Protein AF-A0A1I7US55-F1 (afdb_monomer)

Secondary structure (DSSP, 8-state):
-PPPP----HHHHHHHHHHHHHHH-SSHHHHHHHHHHTT-SSSS--THHHHT--HHHHIIIII---HHHHHTTHHHHTTSGGGG-HHHHHHHHHTS-HHHHH-EEEEEETTEEEEEEHHHHHHHHHHHHHHHHHHHHBS-TT--GGGSB-HHHHHHHHHHHHHHHHHHHH---THHHHHHHHHHHHHHHHHHHHHHHHHHHHH-HHHHSS-HHHHHHHHHHHHHHHHHHHHHHHHHHHHHHHHHHHHHHHHTSTT-S----SS----TT-EEE-S------------------------

pLDDT: mean 72.4, std 20.46, range [24.92, 95.56]

Structure (mmCIF, N/CA/C/O backbone):
data_AF-A0A1I7US55-F1
#
_entry.id   AF-A0A1I7US55-F1
#
loop_
_atom_site.group_PDB
_atom_site.id
_atom_site.type_symbol
_atom_site.label_atom_id
_atom_site.label_alt_id
_atom_site.label_comp_id
_atom_site.label_asym_id
_atom_site.label_entity_id
_atom_site.label_seq_id
_atom_site.pdbx_PDB_ins_code
_atom_site.Cartn_x
_atom_site.Cartn_y
_atom_site.Cartn_z
_atom_site.occupancy
_atom_site.B_iso_or_equiv
_atom_site.auth_seq_id
_atom_site.auth_comp_id
_atom_site.auth_asym_id
_atom_site.auth_atom_id
_atom_site.pdbx_PDB_model_num
ATOM 1 N N . MET A 1 1 ? -14.095 29.523 34.994 1.00 40.44 1 MET A N 1
ATOM 2 C CA . MET A 1 1 ? -14.675 28.459 34.147 1.00 40.44 1 MET A CA 1
ATOM 3 C C . MET A 1 1 ? -14.011 27.153 34.544 1.00 40.44 1 MET A C 1
ATOM 5 O O . MET A 1 1 ? -12.788 27.159 34.614 1.00 40.44 1 MET A O 1
ATOM 9 N N . PRO A 1 2 ? -14.747 26.080 34.873 1.00 41.41 2 PRO A N 1
ATOM 10 C CA . PRO A 1 2 ? -14.113 24.785 35.084 1.00 41.41 2 PRO A CA 1
ATOM 11 C C . PRO A 1 2 ? -13.486 24.329 33.761 1.00 41.41 2 PRO A C 1
ATOM 13 O O . PRO A 1 2 ? -14.131 24.388 32.713 1.00 41.41 2 PRO A O 1
ATOM 16 N N . SER A 1 3 ? -12.212 23.941 33.804 1.00 44.53 3 SER A N 1
ATOM 17 C CA . SER A 1 3 ? -11.491 23.361 32.673 1.00 44.53 3 SER A CA 1
ATOM 18 C C . SER A 1 3 ? -12.234 22.114 32.193 1.00 44.53 3 SER A C 1
ATOM 20 O O . SER A 1 3 ? -12.406 21.174 32.972 1.00 44.53 3 SER A O 1
ATOM 22 N N . GLN A 1 4 ? -12.687 22.092 30.937 1.00 49.19 4 GLN A N 1
ATOM 23 C CA . GLN A 1 4 ? -13.155 20.843 30.337 1.00 49.19 4 GLN A CA 1
ATOM 24 C C . GLN A 1 4 ? -11.998 19.833 30.371 1.00 49.19 4 GLN A C 1
ATOM 26 O O . GLN A 1 4 ? -10.876 20.208 30.019 1.00 49.19 4 GLN A O 1
ATOM 31 N N . PRO A 1 5 ? -12.230 18.581 30.804 1.00 49.41 5 PRO A N 1
ATOM 32 C CA . PRO A 1 5 ? -11.225 17.535 30.692 1.00 49.41 5 PRO A CA 1
ATOM 33 C C . PRO A 1 5 ? -10.755 17.446 29.239 1.00 49.41 5 PRO A C 1
ATOM 35 O O . PRO A 1 5 ? -11.582 17.417 28.326 1.00 49.41 5 PRO A O 1
ATOM 38 N N . LEU A 1 6 ? -9.441 17.408 29.024 1.00 56.44 6 LEU A N 1
ATOM 39 C CA . LEU A 1 6 ? -8.867 17.040 27.734 1.00 56.44 6 LEU A CA 1
ATOM 40 C C . LEU A 1 6 ? -9.273 15.589 27.452 1.00 56.44 6 LEU A C 1
ATOM 42 O O . LEU A 1 6 ? -8.709 14.653 28.014 1.00 56.44 6 LEU A O 1
ATOM 46 N N . VAL A 1 7 ? -10.315 15.410 26.643 1.00 62.16 7 VAL A N 1
ATOM 47 C CA . VAL A 1 7 ? -10.750 14.092 26.186 1.00 62.16 7 VAL A CA 1
ATOM 48 C C . VAL A 1 7 ? -9.837 13.697 25.037 1.00 62.16 7 VAL A C 1
ATOM 50 O O . VAL A 1 7 ? -9.884 14.319 23.976 1.00 62.16 7 VAL A O 1
ATOM 53 N N . VAL A 1 8 ? -9.016 12.673 25.266 1.00 70.25 8 VAL A N 1
ATOM 54 C CA . VAL A 1 8 ? -8.150 12.075 24.244 1.00 70.25 8 VAL A CA 1
ATOM 55 C C . VAL A 1 8 ? -9.015 11.667 23.048 1.00 70.25 8 VAL A C 1
ATOM 57 O O . VAL A 1 8 ? -10.129 11.157 23.205 1.00 70.25 8 VAL A O 1
ATOM 60 N N . THR A 1 9 ? -8.566 11.970 21.836 1.00 81.81 9 THR A N 1
ATOM 61 C CA . THR A 1 9 ? -9.281 11.581 20.614 1.00 81.81 9 THR A CA 1
ATOM 62 C C . THR A 1 9 ? -9.143 10.071 20.375 1.00 81.81 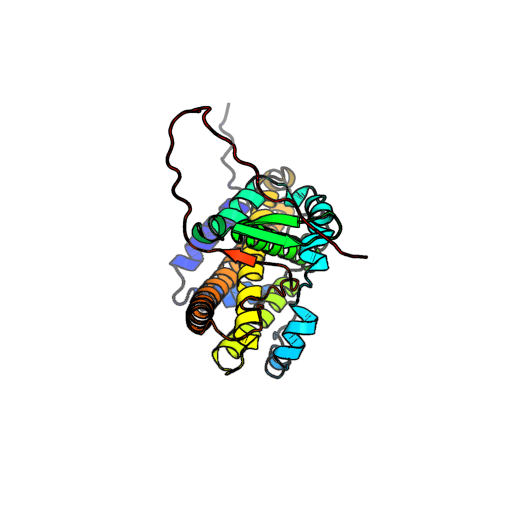9 THR A C 1
ATOM 64 O O . THR A 1 9 ? -8.122 9.494 20.745 1.00 81.81 9 THR A O 1
ATOM 67 N N . PRO A 1 10 ? -10.109 9.400 19.716 1.00 81.69 10 PRO A N 1
ATOM 68 C CA . PRO A 1 10 ? -9.986 7.973 19.383 1.00 81.69 10 PRO A CA 1
ATOM 69 C C . PRO A 1 10 ? -8.706 7.620 18.606 1.00 81.69 10 PRO A C 1
ATOM 71 O O . PRO A 1 10 ? -8.209 6.499 18.692 1.00 81.69 10 PRO A O 1
ATOM 74 N N . VAL A 1 11 ? -8.162 8.584 17.855 1.00 84.00 11 VAL A N 1
ATOM 75 C CA . VAL A 1 11 ? -6.886 8.459 17.144 1.00 84.00 11 VAL A CA 1
ATOM 76 C C . VAL A 1 11 ? -5.717 8.412 18.125 1.00 84.00 11 VAL A C 1
ATOM 78 O O . VAL A 1 11 ? -4.919 7.480 18.080 1.00 84.00 11 VAL A O 1
ATOM 81 N N . GLU A 1 12 ? -5.623 9.384 19.034 1.00 84.88 12 GLU A N 1
ATOM 82 C CA . GLU A 1 12 ? -4.585 9.421 20.071 1.00 84.88 12 GLU A CA 1
ATOM 83 C C . GLU A 1 12 ? -4.661 8.193 20.993 1.00 84.88 12 GLU A C 1
ATOM 85 O O . GLU A 1 12 ? -3.624 7.606 21.301 1.00 84.88 12 GLU A O 1
ATOM 90 N N . GLU A 1 13 ? -5.872 7.760 21.366 1.00 86.38 13 GLU A N 1
ATOM 91 C CA . GLU A 1 13 ? -6.110 6.523 22.124 1.00 86.38 13 GLU A CA 1
ATOM 92 C C . GLU A 1 13 ? -5.535 5.307 21.376 1.00 86.38 13 GLU A C 1
ATOM 94 O O . GLU A 1 13 ? -4.769 4.527 21.943 1.00 86.38 13 GLU A O 1
ATOM 99 N N . ALA A 1 14 ? -5.840 5.165 20.080 1.00 88.12 14 ALA A N 1
ATOM 100 C CA . ALA A 1 14 ? -5.325 4.071 19.260 1.00 88.12 14 ALA A CA 1
ATOM 101 C C . ALA A 1 14 ? -3.790 4.100 19.144 1.00 88.12 14 ALA A C 1
ATOM 103 O O . ALA A 1 14 ? -3.149 3.053 19.252 1.00 88.12 14 ALA A O 1
ATOM 104 N N . PHE A 1 15 ? -3.179 5.277 18.974 1.00 87.75 15 PHE A N 1
ATOM 105 C CA . PHE A 1 15 ? -1.718 5.412 18.927 1.00 87.75 15 PHE A CA 1
ATOM 106 C C . PHE A 1 15 ? -1.045 5.030 20.250 1.00 87.75 15 PHE A C 1
ATOM 108 O O . PHE A 1 15 ? -0.049 4.297 20.242 1.00 87.75 15 PHE A O 1
ATOM 115 N N . GLN A 1 16 ? -1.578 5.492 21.383 1.00 88.88 16 GLN A N 1
ATOM 116 C CA . GLN A 1 16 ? -1.055 5.151 22.708 1.00 88.88 16 GLN A CA 1
ATOM 117 C C . GLN A 1 16 ? -1.154 3.644 22.964 1.00 88.88 16 GLN A C 1
ATOM 119 O O . GLN A 1 16 ? -0.158 3.006 23.313 1.00 88.88 16 GLN A O 1
ATOM 124 N N . ASP A 1 17 ? -2.316 3.052 22.693 1.00 89.81 17 ASP A N 1
ATOM 125 C CA . ASP A 1 17 ? -2.545 1.618 22.855 1.00 89.81 17 ASP A CA 1
ATOM 126 C C . ASP A 1 17 ? -1.623 0.773 21.978 1.00 89.81 17 ASP A C 1
ATOM 128 O O . ASP A 1 17 ? -1.078 -0.235 22.435 1.00 89.81 17 ASP A O 1
ATOM 132 N N . MET A 1 18 ? -1.447 1.160 20.713 1.00 89.44 18 MET A N 1
ATOM 133 C CA . MET A 1 18 ? -0.549 0.457 19.797 1.00 89.44 18 MET A CA 1
ATOM 134 C C . MET A 1 18 ? 0.903 0.548 20.262 1.00 89.44 18 MET A C 1
ATOM 136 O O . MET A 1 18 ? 1.613 -0.455 20.230 1.00 89.44 18 MET A O 1
ATOM 140 N N . THR A 1 19 ? 1.324 1.703 20.777 1.00 88.62 19 THR A N 1
ATOM 141 C CA . THR A 1 19 ? 2.665 1.887 21.347 1.00 88.62 19 THR A CA 1
ATOM 142 C C . THR A 1 19 ? 2.889 0.957 22.540 1.00 88.62 19 THR A C 1
ATOM 144 O O . THR A 1 19 ? 3.888 0.240 22.593 1.00 88.62 19 THR A O 1
ATOM 147 N N . ILE A 1 20 ? 1.934 0.897 23.473 1.00 89.25 20 ILE A N 1
ATOM 148 C CA . ILE A 1 20 ? 2.006 0.015 24.646 1.00 89.25 20 ILE A CA 1
ATOM 149 C C . ILE A 1 20 ? 2.044 -1.459 24.220 1.00 89.25 20 ILE A C 1
ATOM 151 O O . ILE A 1 20 ? 2.872 -2.228 24.716 1.00 89.25 20 ILE A O 1
ATOM 155 N N . LYS A 1 21 ? 1.179 -1.867 23.283 1.00 88.12 21 LYS A N 1
ATOM 156 C CA . LYS A 1 21 ? 1.117 -3.248 22.776 1.00 88.12 21 LYS A CA 1
ATOM 157 C C . LYS A 1 21 ? 2.414 -3.661 22.086 1.00 88.12 21 LYS A C 1
ATOM 159 O O . LYS A 1 21 ? 2.907 -4.751 22.355 1.00 88.12 21 LYS A O 1
ATOM 164 N N . CYS A 1 22 ? 2.990 -2.802 21.248 1.00 85.50 22 CYS A N 1
ATOM 165 C CA . CYS A 1 22 ? 4.263 -3.086 20.588 1.00 85.50 22 CYS A CA 1
ATOM 166 C C . CYS A 1 22 ? 5.420 -3.166 21.595 1.00 85.50 22 CYS A C 1
ATOM 168 O O . CYS A 1 22 ? 6.212 -4.097 21.525 1.00 85.50 22 CYS A O 1
ATOM 170 N N . ASN A 1 23 ? 5.481 -2.267 22.581 1.00 87.12 23 ASN A N 1
ATOM 171 C CA . ASN A 1 23 ? 6.555 -2.267 23.584 1.00 87.12 23 ASN A CA 1
ATOM 172 C C . ASN A 1 23 ? 6.489 -3.452 24.560 1.00 87.12 23 ASN A C 1
ATOM 174 O O . ASN A 1 23 ? 7.507 -3.852 25.118 1.00 87.12 23 ASN A O 1
ATOM 178 N N . SER A 1 24 ? 5.295 -4.002 24.791 1.00 88.38 24 SER A N 1
ATOM 179 C CA . SER A 1 24 ? 5.080 -5.140 25.696 1.00 88.38 24 SER A CA 1
ATOM 180 C C . SER A 1 24 ? 5.087 -6.503 24.994 1.00 88.38 24 SER A C 1
ATOM 182 O O . SER A 1 24 ? 5.096 -7.540 25.661 1.00 88.38 24 SER A O 1
ATOM 184 N N . ALA A 1 25 ? 5.084 -6.538 23.659 1.00 87.69 25 ALA A N 1
ATOM 185 C CA . ALA A 1 25 ? 5.039 -7.780 22.902 1.00 87.69 25 ALA A CA 1
ATOM 186 C C . ALA A 1 25 ? 6.410 -8.472 22.850 1.00 87.69 25 ALA A C 1
ATOM 188 O O . ALA A 1 25 ? 7.410 -7.889 22.446 1.00 87.69 25 ALA A O 1
ATOM 189 N N . LYS A 1 26 ? 6.435 -9.775 23.169 1.00 89.00 26 LYS A N 1
ATOM 190 C CA . LYS A 1 26 ? 7.623 -10.632 22.989 1.00 89.00 26 LYS A CA 1
ATOM 191 C C . LYS A 1 26 ? 8.006 -10.796 21.512 1.00 89.00 26 LYS A C 1
ATOM 193 O O . LYS A 1 26 ? 9.178 -10.931 21.189 1.00 89.00 26 LYS A O 1
ATOM 198 N N . ASP A 1 27 ? 7.001 -10.821 20.641 1.00 90.19 27 ASP A N 1
ATOM 199 C CA . ASP A 1 27 ? 7.136 -10.879 19.187 1.00 90.19 27 ASP A CA 1
ATOM 200 C C . ASP A 1 27 ? 6.141 -9.880 18.588 1.00 90.19 27 ASP A C 1
ATOM 202 O O . ASP A 1 27 ? 4.932 -10.143 18.495 1.00 90.19 27 ASP A O 1
ATOM 206 N N . VAL A 1 28 ? 6.650 -8.689 18.270 1.00 87.31 28 VAL A N 1
ATOM 207 C CA . VAL A 1 28 ? 5.856 -7.572 17.745 1.00 87.31 28 VAL A CA 1
ATOM 208 C C . VAL A 1 28 ? 5.220 -7.958 16.415 1.00 87.31 28 VAL A C 1
ATOM 210 O O . VAL A 1 28 ? 4.019 -7.762 16.236 1.00 87.31 28 VAL A O 1
ATOM 213 N N . LYS A 1 29 ? 5.984 -8.595 15.523 1.00 87.56 29 LYS A N 1
ATOM 214 C CA . LYS A 1 29 ? 5.529 -8.981 14.185 1.00 87.56 29 LYS A CA 1
ATOM 215 C C . LYS A 1 29 ? 4.357 -9.950 14.251 1.00 87.56 29 LYS A C 1
ATOM 217 O O . LYS A 1 29 ? 3.300 -9.688 13.680 1.00 87.56 29 LYS A O 1
ATOM 222 N N . LYS A 1 30 ? 4.485 -11.026 15.031 1.00 90.00 30 LYS A N 1
ATOM 223 C CA . LYS A 1 30 ? 3.396 -11.998 15.216 1.00 90.00 30 LYS A CA 1
ATOM 224 C C . LYS A 1 30 ? 2.165 -11.375 15.878 1.00 90.00 30 LYS A C 1
ATOM 226 O O . LYS A 1 30 ? 1.031 -11.768 15.594 1.00 90.00 30 LYS A O 1
ATOM 231 N N . THR A 1 31 ? 2.373 -10.404 16.766 1.00 89.88 31 THR A N 1
ATOM 232 C CA . THR A 1 31 ? 1.281 -9.670 17.419 1.00 89.88 31 THR A CA 1
ATOM 233 C C . THR A 1 31 ? 0.523 -8.802 16.416 1.00 89.88 31 THR A C 1
ATOM 235 O O . THR A 1 31 ? -0.706 -8.892 16.353 1.00 89.88 31 THR A O 1
ATOM 238 N N . LEU A 1 32 ? 1.237 -8.027 15.595 1.00 90.56 32 LEU A N 1
ATOM 239 C CA . LEU A 1 32 ? 0.659 -7.214 14.525 1.00 90.56 32 LEU A CA 1
ATOM 240 C C . LEU A 1 32 ? -0.072 -8.081 13.503 1.00 90.56 32 LEU A C 1
ATOM 242 O O . LEU A 1 32 ? -1.220 -7.794 13.176 1.00 90.56 32 LEU A O 1
ATOM 246 N N . GLU A 1 33 ? 0.521 -9.200 13.089 1.00 90.62 33 GLU A N 1
ATOM 247 C CA . GLU A 1 33 ? -0.104 -10.135 12.157 1.00 90.62 33 GLU A CA 1
ATOM 248 C C . GLU A 1 33 ? -1.418 -10.698 12.716 1.00 90.62 33 GLU A C 1
ATOM 250 O O . GLU A 1 33 ? -2.448 -10.703 12.034 1.00 90.62 33 GLU A O 1
ATOM 255 N N . LYS A 1 34 ? -1.425 -11.113 13.990 1.00 90.38 34 LYS A N 1
ATOM 256 C CA . LYS A 1 34 ? -2.641 -11.579 14.668 1.00 90.38 34 LYS A CA 1
ATOM 257 C C . LYS A 1 34 ? -3.703 -10.483 14.730 1.00 90.38 34 LYS A C 1
ATOM 259 O O . LYS A 1 34 ? -4.885 -10.788 14.591 1.00 90.38 34 LYS A O 1
ATOM 264 N N . MET A 1 35 ? -3.317 -9.231 14.972 1.00 90.50 35 MET A N 1
ATOM 265 C CA . MET A 1 35 ? -4.248 -8.099 14.980 1.00 90.50 35 MET A CA 1
ATOM 266 C C . MET A 1 35 ? -4.797 -7.809 13.585 1.00 90.50 35 MET A C 1
ATOM 268 O O . MET A 1 35 ? -5.996 -7.586 13.452 1.00 90.50 35 MET A O 1
ATOM 272 N N . PHE A 1 36 ? -3.955 -7.879 12.558 1.00 91.88 36 PHE A N 1
ATOM 273 C CA . PHE A 1 36 ? -4.328 -7.620 11.175 1.00 91.88 36 PHE A CA 1
ATOM 274 C C . PHE A 1 36 ? -5.302 -8.677 10.643 1.00 91.88 36 PHE A C 1
ATOM 276 O O . PHE A 1 36 ? -6.353 -8.347 10.099 1.00 91.88 36 PHE A O 1
ATOM 283 N N . ARG A 1 37 ? -5.020 -9.961 10.904 1.00 90.44 37 ARG A N 1
ATOM 284 C CA . ARG A 1 37 ? -5.868 -11.088 10.479 1.00 90.44 37 ARG A CA 1
ATOM 285 C C . ARG A 1 37 ? -7.278 -11.060 11.072 1.00 90.44 37 ARG A C 1
ATOM 287 O O . ARG A 1 37 ? -8.180 -11.612 10.455 1.00 90.44 37 ARG A O 1
ATOM 294 N N . LYS A 1 38 ? -7.506 -10.404 12.218 1.00 90.00 38 LYS A N 1
ATOM 295 C CA . LYS A 1 38 ? -8.855 -10.273 12.811 1.00 90.00 38 LYS A CA 1
ATOM 296 C C . LYS A 1 38 ? -9.847 -9.522 11.922 1.00 90.00 38 LYS A C 1
ATOM 298 O O . LYS A 1 38 ? -11.044 -9.655 12.137 1.00 90.00 38 LYS A O 1
ATOM 303 N N . TYR A 1 39 ? -9.354 -8.735 10.969 1.00 85.88 39 TYR A N 1
ATOM 304 C CA . TYR A 1 39 ? -10.179 -7.966 10.040 1.00 85.88 39 TYR A CA 1
ATOM 305 C C . TYR A 1 39 ? -10.454 -8.707 8.721 1.00 85.88 39 TYR A C 1
ATOM 307 O O . TYR A 1 39 ? -11.134 -8.169 7.854 1.00 85.88 39 TYR A O 1
ATOM 315 N N . SER A 1 40 ? -9.950 -9.938 8.571 1.00 85.31 40 SER A N 1
ATOM 316 C CA . SER A 1 40 ? -10.343 -10.844 7.490 1.00 85.31 40 SER A CA 1
ATOM 317 C C . SER A 1 40 ? -11.696 -11.478 7.810 1.00 85.31 40 SER A C 1
ATOM 319 O O . SER A 1 40 ? -11.888 -12.036 8.890 1.00 85.31 40 SER A O 1
ATOM 321 N N . ASN A 1 41 ? -12.609 -11.470 6.840 1.00 76.88 41 ASN A N 1
ATOM 322 C CA . ASN A 1 41 ? -13.886 -12.183 6.920 1.00 76.88 41 ASN A CA 1
ATOM 323 C C . ASN A 1 41 ? -13.700 -13.704 6.795 1.00 76.88 41 ASN A C 1
ATOM 325 O O . ASN A 1 41 ? -14.599 -14.477 7.127 1.00 76.88 41 ASN A O 1
ATOM 329 N N . ARG A 1 42 ? -12.542 -14.152 6.293 1.00 71.56 42 ARG A N 1
ATOM 330 C CA . ARG A 1 42 ? -12.190 -15.570 6.178 1.00 71.56 42 ARG A CA 1
ATOM 331 C C . ARG A 1 42 ? -11.343 -16.015 7.364 1.00 71.56 42 ARG A C 1
ATOM 333 O O . ARG A 1 42 ? -10.389 -15.329 7.731 1.00 71.56 42 ARG A O 1
ATOM 340 N N . ALA A 1 43 ? -11.647 -17.205 7.884 1.00 62.28 43 ALA A N 1
ATOM 341 C CA . ALA A 1 43 ? -10.843 -17.869 8.911 1.00 62.28 43 ALA A CA 1
ATOM 342 C C . ALA A 1 43 ? -9.411 -18.166 8.428 1.00 62.28 43 ALA A C 1
ATOM 344 O O . ALA A 1 43 ? -8.471 -18.125 9.218 1.00 62.28 43 ALA A O 1
ATOM 345 N N . GLU A 1 44 ? -9.246 -18.408 7.124 1.00 69.50 44 GLU A N 1
ATOM 346 C CA . GLU A 1 44 ? -7.956 -18.627 6.480 1.00 69.50 44 GLU A CA 1
ATOM 347 C C . GLU A 1 44 ? -7.859 -17.788 5.198 1.00 69.50 44 GLU A C 1
ATOM 349 O O . GLU A 1 44 ? -8.790 -17.727 4.387 1.00 69.50 44 GLU A O 1
ATOM 354 N N . ILE A 1 45 ? -6.731 -17.101 5.028 1.00 74.62 45 ILE A N 1
ATOM 355 C CA . ILE A 1 45 ? -6.449 -16.295 3.840 1.00 74.62 45 ILE A CA 1
ATOM 356 C C . ILE A 1 45 ? -5.827 -17.249 2.825 1.00 74.62 45 ILE A C 1
ATOM 358 O O . ILE A 1 45 ? -4.741 -17.779 3.056 1.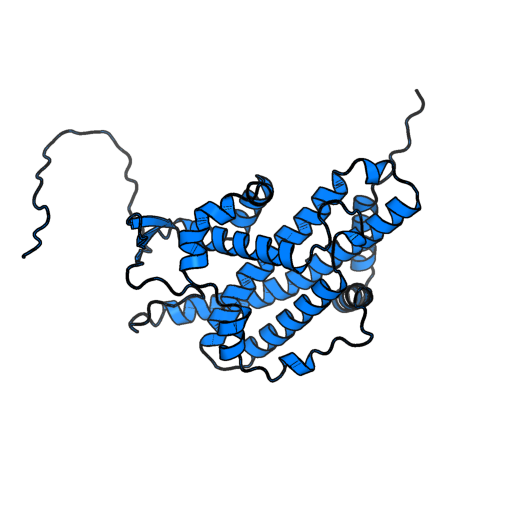00 74.62 45 ILE A O 1
ATOM 362 N N . ASN A 1 46 ? -6.557 -17.537 1.747 1.00 70.62 46 ASN A N 1
ATOM 363 C CA . ASN A 1 46 ? -6.145 -18.527 0.758 1.00 70.62 46 ASN A CA 1
ATOM 364 C C . ASN A 1 46 ? -5.020 -17.981 -0.132 1.00 70.62 46 ASN A C 1
ATOM 366 O O . ASN A 1 46 ? -5.276 -17.525 -1.239 1.00 70.62 46 ASN A O 1
ATOM 370 N N . ASN A 1 47 ? -3.779 -18.053 0.342 1.00 72.56 47 ASN A N 1
ATOM 371 C CA . ASN A 1 47 ? -2.619 -17.605 -0.432 1.00 72.56 47 ASN A CA 1
ATOM 372 C C . ASN A 1 47 ? -2.168 -18.633 -1.480 1.00 72.56 47 ASN A C 1
ATOM 374 O O . ASN A 1 47 ? -1.428 -18.283 -2.396 1.00 72.56 47 ASN A O 1
ATOM 378 N N . LYS A 1 48 ? -2.666 -19.878 -1.397 1.00 77.44 48 LYS A N 1
ATOM 379 C CA . LYS A 1 48 ? -2.309 -20.970 -2.318 1.00 77.44 48 LYS A CA 1
ATOM 380 C C . LYS A 1 48 ? -2.620 -20.650 -3.774 1.00 77.44 48 LYS A C 1
ATOM 382 O O . LYS A 1 48 ? -1.975 -21.175 -4.678 1.00 77.44 48 LYS A O 1
ATOM 387 N N . GLU A 1 49 ? -3.602 -19.781 -4.014 1.00 77.38 49 GLU A N 1
ATOM 388 C CA . GLU A 1 49 ? -3.921 -19.335 -5.368 1.00 77.38 49 GLU A CA 1
ATOM 389 C C . GLU A 1 49 ? -2.793 -18.503 -5.994 1.00 77.38 49 GLU A C 1
ATOM 391 O O . GLU A 1 49 ? -2.614 -18.567 -7.206 1.00 77.38 49 GLU A O 1
ATOM 396 N N . PHE A 1 50 ? -1.989 -17.803 -5.184 1.00 82.62 50 PHE A N 1
ATOM 397 C CA . PHE A 1 50 ? -0.874 -16.964 -5.634 1.00 82.62 50 PHE A CA 1
ATOM 398 C C . PHE A 1 50 ? 0.464 -17.714 -5.704 1.00 82.62 50 PHE A C 1
ATOM 400 O O . PHE A 1 50 ? 1.347 -17.301 -6.460 1.00 82.62 50 PHE A O 1
ATOM 407 N N . GLU A 1 51 ? 0.597 -18.849 -5.010 1.00 82.69 51 GLU A N 1
ATOM 408 C CA . GLU A 1 51 ? 1.813 -19.683 -4.995 1.00 82.69 51 GLU A CA 1
ATOM 409 C C . GLU A 1 51 ? 2.230 -20.150 -6.404 1.00 82.69 51 GLU A C 1
ATOM 411 O O . GLU A 1 51 ? 3.416 -20.263 -6.694 1.00 82.69 51 GLU A O 1
ATOM 416 N N . ASN A 1 52 ? 1.265 -20.375 -7.308 1.00 83.38 52 ASN A N 1
ATOM 417 C CA . ASN A 1 52 ? 1.506 -21.015 -8.611 1.00 83.38 52 ASN A CA 1
ATOM 418 C C . ASN A 1 52 ? 1.201 -20.127 -9.835 1.00 83.38 52 ASN A C 1
ATOM 420 O O . ASN A 1 52 ? 1.221 -20.596 -10.976 1.00 83.38 52 ASN A O 1
ATOM 424 N N . ILE A 1 53 ? 0.900 -18.838 -9.647 1.00 84.88 53 ILE A N 1
ATOM 425 C CA . ILE A 1 53 ? 0.607 -17.927 -10.770 1.00 84.88 53 ILE A CA 1
ATOM 426 C C . ILE A 1 53 ? 1.862 -17.690 -11.618 1.00 84.88 53 ILE A C 1
ATOM 428 O O . ILE A 1 53 ? 2.942 -17.456 -11.094 1.00 84.88 53 ILE A O 1
ATOM 432 N N . LYS A 1 54 ? 1.757 -17.658 -12.947 1.00 88.19 54 LYS A N 1
ATOM 433 C CA . LYS A 1 54 ? 2.894 -17.240 -13.787 1.00 88.19 54 LYS A CA 1
ATOM 434 C C . LYS A 1 54 ? 3.187 -15.747 -13.572 1.00 88.19 54 LYS A C 1
ATOM 436 O O . LYS A 1 54 ? 2.345 -14.929 -13.941 1.00 88.19 54 LYS A O 1
ATOM 441 N N . LEU A 1 55 ? 4.367 -15.392 -13.044 1.00 86.44 55 LEU A N 1
ATOM 442 C CA . LEU A 1 55 ? 4.724 -14.000 -12.709 1.00 86.44 55 LEU A CA 1
ATOM 443 C C . LEU A 1 55 ? 4.590 -13.046 -13.902 1.00 86.44 55 LEU A C 1
ATOM 445 O O . LEU A 1 55 ? 4.025 -11.969 -13.757 1.00 86.44 55 LEU A O 1
ATOM 449 N N . ASN A 1 56 ? 4.991 -13.471 -15.104 1.00 85.31 56 ASN A N 1
ATOM 450 C CA . ASN A 1 56 ? 4.812 -12.657 -16.310 1.00 85.31 56 ASN A CA 1
ATOM 451 C C . ASN A 1 56 ? 3.331 -12.364 -16.610 1.00 85.31 56 ASN A C 1
ATOM 453 O O . ASN A 1 56 ? 2.942 -11.229 -16.868 1.00 85.31 56 ASN A O 1
ATOM 457 N N . LYS A 1 57 ? 2.464 -13.378 -16.491 1.00 87.06 57 LYS A N 1
ATOM 458 C CA . LYS A 1 57 ? 1.019 -13.198 -16.683 1.00 87.06 57 LYS A CA 1
ATOM 459 C C . LYS A 1 57 ? 0.425 -12.283 -15.608 1.00 87.06 57 LYS A C 1
ATOM 461 O O . LYS A 1 57 ? -0.425 -11.459 -15.925 1.00 87.06 57 LYS A O 1
ATOM 466 N N . TYR A 1 58 ? 0.877 -12.412 -14.362 1.00 87.06 58 TYR A N 1
ATOM 467 C CA . TYR A 1 58 ? 0.466 -11.532 -13.268 1.00 87.06 58 TYR A CA 1
ATOM 468 C C . TYR A 1 58 ? 0.884 -10.080 -13.515 1.00 87.06 58 TYR A C 1
ATOM 470 O O . TYR A 1 58 ? 0.064 -9.175 -13.381 1.00 87.06 58 TYR A O 1
ATOM 478 N N . TYR A 1 59 ? 2.128 -9.855 -13.942 1.00 85.06 59 TYR A N 1
ATOM 479 C CA . TYR A 1 59 ? 2.616 -8.525 -14.282 1.00 85.06 59 TYR A CA 1
ATOM 480 C C . TYR A 1 59 ? 1.755 -7.883 -15.372 1.00 85.06 59 TYR A C 1
ATOM 482 O O . TYR A 1 59 ? 1.185 -6.819 -15.145 1.00 85.06 59 TYR A O 1
ATOM 490 N N . VAL A 1 60 ? 1.578 -8.564 -16.508 1.00 80.38 60 VAL A N 1
ATOM 491 C CA . VAL A 1 60 ? 0.824 -8.039 -17.656 1.00 80.38 60 VAL A CA 1
ATOM 492 C C . VAL A 1 60 ? -0.645 -7.761 -17.320 1.00 80.38 60 VAL A C 1
ATOM 494 O O . VAL A 1 60 ? -1.177 -6.749 -17.760 1.00 80.38 60 VAL A O 1
ATOM 497 N N . LEU A 1 61 ? -1.307 -8.632 -16.550 1.00 79.94 61 LEU A N 1
ATOM 498 C CA . LEU A 1 61 ? -2.748 -8.509 -16.290 1.00 79.94 61 LEU A CA 1
ATOM 499 C C . LEU A 1 61 ? -3.097 -7.623 -15.089 1.00 79.94 61 LEU A C 1
ATOM 501 O O . LEU A 1 61 ? -4.178 -7.034 -15.066 1.00 79.94 61 LEU A O 1
ATOM 505 N N . THR A 1 62 ? -2.225 -7.549 -14.082 1.00 82.00 62 THR A N 1
ATOM 506 C CA . THR A 1 62 ? -2.559 -6.934 -12.786 1.00 82.00 62 THR A CA 1
ATOM 507 C C . THR A 1 62 ? -1.769 -5.655 -12.522 1.00 82.00 62 THR A C 1
ATOM 509 O O . THR A 1 62 ? -2.303 -4.698 -11.948 1.00 82.00 62 THR A O 1
ATOM 512 N N . LEU A 1 63 ? -0.495 -5.623 -12.916 1.00 83.94 63 LEU A N 1
ATOM 513 C CA . LEU A 1 63 ? 0.454 -4.602 -12.466 1.00 83.94 63 LEU A CA 1
ATOM 514 C C . LEU A 1 63 ? 0.848 -3.598 -13.538 1.00 83.94 63 LEU A C 1
ATOM 516 O O . LEU A 1 63 ? 1.029 -2.426 -13.214 1.00 83.94 63 LEU A O 1
ATOM 520 N N . ARG A 1 64 ? 0.980 -4.050 -14.784 1.00 78.25 64 ARG A N 1
ATOM 521 C CA . ARG A 1 64 ? 1.417 -3.227 -15.903 1.00 78.25 64 ARG A CA 1
ATOM 522 C C . ARG A 1 64 ? 0.478 -2.031 -16.062 1.00 78.25 64 ARG A C 1
ATOM 524 O O . ARG A 1 64 ? -0.742 -2.179 -16.133 1.00 78.25 64 ARG A O 1
ATOM 531 N N . LEU A 1 65 ? 1.071 -0.843 -16.088 1.00 69.38 65 LEU A N 1
ATOM 532 C CA . LEU A 1 65 ? 0.394 0.408 -16.403 1.00 69.38 65 LEU A CA 1
ATOM 533 C C . LEU A 1 65 ? 0.977 0.895 -17.723 1.00 69.38 65 LEU A C 1
ATOM 535 O O . LEU A 1 65 ? 2.150 1.259 -17.772 1.00 69.38 65 LEU A O 1
ATOM 539 N N . ASP A 1 66 ? 0.181 0.839 -18.791 1.00 62.09 66 ASP A N 1
ATOM 540 C CA . ASP A 1 66 ? 0.663 1.242 -20.111 1.00 62.09 66 ASP A CA 1
ATOM 541 C C . ASP A 1 66 ? 0.959 2.749 -20.168 1.00 62.09 66 ASP A C 1
ATOM 543 O O . ASP A 1 66 ? 0.329 3.533 -19.446 1.00 62.09 66 ASP A O 1
ATOM 547 N N . PRO A 1 67 ? 1.890 3.182 -21.037 1.00 53.38 67 PRO A N 1
ATOM 548 C CA . PRO A 1 67 ? 2.378 4.562 -21.067 1.00 53.38 67 PRO A CA 1
ATOM 549 C C . PRO A 1 67 ? 1.273 5.567 -21.355 1.00 53.38 67 PRO A C 1
ATOM 551 O O . PRO A 1 67 ? 1.312 6.674 -20.840 1.00 53.38 67 PRO A O 1
ATOM 554 N N . GLU A 1 68 ? 0.236 5.181 -22.096 1.00 50.84 68 GLU A N 1
ATOM 555 C CA . GLU A 1 68 ? -0.952 6.008 -22.337 1.00 50.84 68 GLU A CA 1
ATOM 556 C C . GLU A 1 68 ? -1.708 6.351 -21.036 1.00 50.84 68 GLU A C 1
ATOM 558 O O . GLU A 1 68 ? -2.198 7.471 -20.862 1.00 50.84 68 GLU A O 1
ATOM 563 N N . TYR A 1 69 ? -1.751 5.428 -20.066 1.00 53.41 69 TYR A N 1
ATOM 564 C CA . TYR A 1 69 ? -2.357 5.672 -18.752 1.00 53.41 69 TYR A CA 1
ATOM 565 C C . TYR A 1 69 ? -1.509 6.589 -17.868 1.00 53.41 69 TYR A C 1
ATOM 567 O O . TYR A 1 69 ? -2.057 7.248 -16.981 1.00 53.41 69 TYR A O 1
ATOM 575 N N . VAL A 1 70 ? -0.197 6.632 -18.103 1.00 50.97 70 VAL A N 1
ATOM 576 C CA . VAL A 1 70 ? 0.745 7.466 -17.350 1.00 50.97 70 VAL A CA 1
ATOM 577 C C . VAL A 1 70 ? 0.897 8.843 -18.011 1.00 50.97 70 VAL A C 1
ATOM 579 O O . VAL A 1 70 ? 0.772 9.848 -17.329 1.00 50.97 70 VAL A O 1
ATOM 582 N N . GLY A 1 71 ? 1.066 8.916 -19.332 1.00 44.03 71 GLY A N 1
ATOM 583 C CA . GLY A 1 71 ? 1.297 10.139 -20.108 1.00 44.03 71 GLY A CA 1
ATOM 584 C C . GLY A 1 71 ? 0.030 10.922 -20.474 1.00 44.03 71 GLY A C 1
ATOM 585 O O . GLY A 1 71 ? -0.063 12.102 -20.153 1.00 44.03 71 GLY A O 1
ATOM 586 N N . PHE A 1 72 ? -0.981 10.294 -21.092 1.00 41.09 72 PHE A N 1
ATOM 587 C CA . PHE A 1 72 ? -2.184 11.007 -21.572 1.00 41.09 72 PHE A CA 1
ATOM 588 C C . PHE A 1 72 ? -3.211 11.270 -20.481 1.00 41.09 72 PHE A C 1
ATOM 590 O O . PHE A 1 72 ? -3.823 12.339 -20.417 1.00 41.09 72 PHE A O 1
ATOM 597 N N . ARG A 1 73 ? -3.377 10.317 -19.561 1.00 46.47 73 ARG A N 1
ATOM 598 C CA . ARG A 1 73 ? -4.254 10.526 -18.408 1.00 46.47 73 ARG A CA 1
ATOM 599 C C . ARG A 1 73 ? -3.614 11.345 -17.291 1.00 46.47 73 ARG A C 1
ATOM 601 O O . ARG A 1 73 ? -4.329 11.643 -16.338 1.00 46.47 73 ARG A O 1
ATOM 608 N N . TRP A 1 74 ? -2.350 11.769 -17.412 1.00 47.31 74 TRP A N 1
ATOM 609 C CA . TRP A 1 74 ? -1.667 12.678 -16.477 1.00 47.31 74 TRP A CA 1
ATOM 610 C C . TRP A 1 74 ? -2.577 13.851 -16.079 1.00 47.31 74 TRP A C 1
ATOM 612 O O . TRP A 1 74 ? -2.866 14.044 -14.897 1.00 47.31 74 TRP A O 1
ATOM 622 N N . ILE A 1 75 ? -3.126 14.572 -17.058 1.00 44.06 75 ILE A N 1
ATOM 623 C CA . ILE A 1 75 ? -3.973 15.753 -16.821 1.00 44.06 75 ILE A CA 1
ATOM 624 C C . ILE A 1 75 ? -5.329 15.361 -16.208 1.00 44.06 75 ILE A C 1
ATOM 626 O O . ILE A 1 75 ? -5.824 16.025 -15.299 1.00 44.06 75 ILE A O 1
ATOM 630 N N . SER A 1 76 ? -5.915 14.244 -16.649 1.00 42.66 76 SER A N 1
ATOM 631 C CA . SER A 1 76 ? -7.212 13.765 -16.146 1.00 42.66 76 SER A CA 1
ATOM 632 C C . SER A 1 76 ? -7.149 13.122 -14.752 1.00 42.66 76 SER A C 1
ATOM 634 O O . SER A 1 76 ? -8.118 13.167 -14.007 1.00 42.66 76 SER A O 1
ATOM 636 N N . ASN A 1 77 ? -6.017 12.533 -14.359 1.00 45.25 77 ASN A N 1
ATOM 637 C CA . ASN A 1 77 ? -5.845 11.924 -13.040 1.00 45.25 77 ASN A CA 1
ATOM 638 C C . ASN A 1 77 ? -5.493 12.993 -11.998 1.00 45.25 77 ASN A C 1
ATOM 640 O O . ASN A 1 77 ? -6.025 12.959 -10.890 1.00 45.25 77 ASN A O 1
ATOM 644 N N . LEU A 1 78 ? -4.722 14.021 -12.379 1.00 50.12 78 LEU A N 1
ATOM 645 C CA . LEU A 1 78 ? -4.553 15.239 -11.577 1.00 50.12 78 LEU A CA 1
ATOM 646 C C . LEU A 1 78 ? -5.840 16.071 -11.458 1.00 50.12 78 LEU A C 1
ATOM 648 O O . LEU A 1 78 ? -5.879 17.015 -10.678 1.00 50.12 78 LEU A O 1
ATOM 652 N N . SER A 1 79 ? -6.922 15.744 -12.170 1.00 48.94 79 SER A N 1
ATOM 653 C CA . SER A 1 79 ? -8.194 16.453 -12.006 1.00 48.94 79 SER A CA 1
ATOM 654 C C . SER A 1 79 ? -8.981 16.004 -10.766 1.00 48.94 79 SER A C 1
ATOM 656 O O . SER A 1 79 ? -10.007 16.609 -10.447 1.00 48.94 79 SER A O 1
ATOM 658 N N . ARG A 1 80 ? -8.553 14.945 -10.051 1.00 61.41 80 ARG A N 1
ATOM 659 C CA . ARG A 1 80 ? -9.214 14.518 -8.808 1.00 61.41 80 ARG A CA 1
ATOM 660 C C . ARG A 1 80 ? -8.758 15.405 -7.636 1.00 61.41 80 ARG A C 1
ATOM 662 O O . ARG A 1 80 ? -7.580 15.365 -7.292 1.00 61.41 80 ARG A O 1
ATOM 669 N N . PRO A 1 81 ? -9.672 16.123 -6.949 1.00 64.81 81 PRO A N 1
ATOM 670 C CA . PRO A 1 81 ? -9.295 17.094 -5.917 1.00 64.81 81 PRO A CA 1
ATOM 671 C C . PRO A 1 81 ? -8.416 16.529 -4.796 1.00 64.81 81 PRO A C 1
ATOM 673 O O . PRO A 1 81 ? -7.465 17.189 -4.394 1.00 64.81 81 PRO A O 1
ATOM 676 N N . PHE A 1 82 ? -8.680 15.296 -4.345 1.00 69.50 82 PHE A N 1
ATOM 677 C CA . PHE A 1 82 ? -7.921 14.690 -3.244 1.00 69.50 82 PHE A CA 1
ATOM 678 C C . PHE A 1 82 ? -6.449 14.439 -3.608 1.00 69.50 82 PHE A C 1
ATOM 680 O O . PHE A 1 82 ? -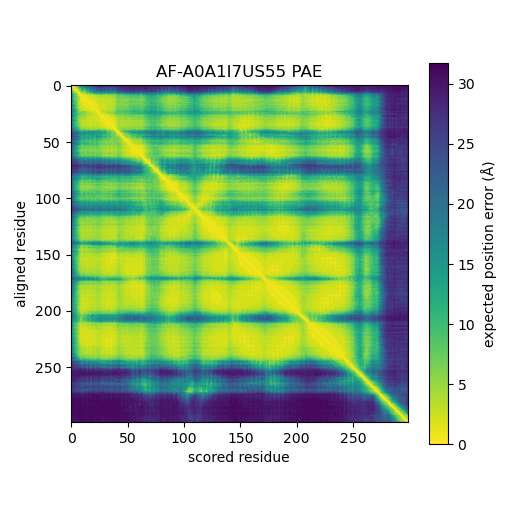5.578 14.615 -2.772 1.00 69.50 82 PHE A O 1
ATOM 687 N N . LEU A 1 83 ? -6.132 14.102 -4.867 1.00 69.50 83 LEU A N 1
ATOM 688 C CA . LEU A 1 83 ? -4.742 13.883 -5.304 1.00 69.50 83 LEU A CA 1
ATOM 689 C C . LEU A 1 83 ? -3.920 15.178 -5.339 1.00 69.50 83 LEU A C 1
ATOM 691 O O . LEU A 1 83 ? -2.691 15.123 -5.360 1.00 69.50 83 LEU A O 1
ATOM 695 N N . ASN A 1 84 ? -4.589 16.333 -5.323 1.00 71.75 84 ASN A N 1
ATOM 696 C CA . ASN A 1 84 ? -3.953 17.646 -5.302 1.00 71.75 84 ASN A CA 1
ATOM 697 C C . ASN A 1 84 ? -3.753 18.193 -3.887 1.00 71.75 84 ASN A C 1
ATOM 699 O O . ASN A 1 84 ? -3.265 19.314 -3.730 1.00 71.75 84 ASN A O 1
ATOM 703 N N . GLU A 1 85 ? -4.091 17.424 -2.852 1.00 79.44 85 GLU A N 1
ATOM 704 C CA . GLU A 1 85 ? -3.829 17.835 -1.483 1.00 79.44 85 GLU A CA 1
ATOM 705 C C . GLU A 1 85 ? -2.325 18.037 -1.255 1.00 79.44 85 GLU A C 1
ATOM 707 O O . GLU A 1 85 ? -1.477 17.233 -1.658 1.00 79.44 85 GLU A O 1
ATOM 712 N N . ILE A 1 86 ? -1.976 19.158 -0.615 1.00 81.19 86 ILE A N 1
ATOM 713 C CA . ILE A 1 86 ? -0.582 19.604 -0.460 1.00 81.19 86 ILE A CA 1
ATOM 714 C C . ILE A 1 86 ? 0.266 18.528 0.225 1.00 81.19 86 ILE A C 1
ATOM 716 O O . ILE A 1 86 ? 1.427 18.330 -0.135 1.00 81.19 86 ILE A O 1
ATOM 720 N N . TRP A 1 87 ? -0.296 17.833 1.212 1.00 80.88 87 TRP A N 1
ATOM 721 C CA . TRP A 1 87 ? 0.430 16.820 1.965 1.00 80.88 87 TRP A CA 1
ATOM 722 C C . TRP A 1 87 ? 0.600 15.511 1.166 1.00 80.88 87 TRP A C 1
ATOM 724 O O . TRP A 1 87 ? 1.680 14.938 1.262 1.00 80.88 87 TRP A O 1
ATOM 734 N N . ILE A 1 88 ? -0.340 15.102 0.291 1.00 83.75 88 ILE A N 1
ATOM 735 C CA . ILE A 1 88 ? -0.128 13.969 -0.644 1.00 83.75 88 ILE A CA 1
ATOM 736 C C . ILE A 1 88 ? 1.066 14.256 -1.541 1.00 83.75 88 ILE A C 1
ATOM 738 O O . ILE A 1 88 ? 1.970 13.432 -1.666 1.00 83.75 88 ILE A O 1
ATOM 742 N N . ASN A 1 89 ? 1.089 15.449 -2.135 1.00 82.56 89 ASN A N 1
ATOM 743 C CA . ASN A 1 89 ? 2.177 15.876 -3.007 1.00 82.56 89 ASN A CA 1
ATOM 744 C C . ASN A 1 89 ? 3.524 15.893 -2.271 1.00 82.56 89 ASN A C 1
ATOM 746 O O . ASN A 1 89 ? 4.526 15.422 -2.804 1.00 82.56 89 ASN A O 1
ATOM 750 N N . LYS A 1 90 ? 3.552 16.394 -1.030 1.00 85.06 90 LYS A N 1
ATOM 751 C CA . LYS A 1 90 ? 4.763 16.373 -0.197 1.00 85.06 90 LYS A CA 1
ATOM 752 C C . LYS A 1 90 ? 5.203 14.949 0.141 1.00 85.06 90 LYS A C 1
ATOM 754 O O . LYS A 1 90 ? 6.385 14.656 0.006 1.00 85.06 90 LYS A O 1
ATOM 759 N N . LEU A 1 91 ? 4.281 14.070 0.533 1.00 87.94 91 LEU A N 1
ATOM 760 C CA . LEU A 1 91 ? 4.607 12.687 0.870 1.00 87.94 91 LEU A CA 1
ATOM 761 C C . LEU A 1 91 ? 5.144 11.923 -0.345 1.00 87.94 91 LEU A C 1
ATOM 763 O O . LEU A 1 91 ? 6.198 11.305 -0.236 1.00 87.94 91 LEU A O 1
ATOM 767 N N . CYS A 1 92 ? 4.513 12.040 -1.520 1.00 86.31 92 CYS A N 1
ATOM 768 C CA . CYS A 1 92 ? 5.019 11.423 -2.756 1.00 86.31 92 CYS A CA 1
ATOM 769 C C . CYS A 1 92 ? 6.491 11.788 -3.000 1.00 86.31 92 CYS A C 1
ATOM 771 O O . CYS A 1 92 ? 7.309 10.908 -3.256 1.00 86.31 92 CYS A O 1
ATOM 773 N N . LYS A 1 93 ? 6.845 13.068 -2.816 1.00 85.50 93 LYS A N 1
ATOM 774 C CA . LYS A 1 93 ? 8.225 13.548 -2.953 1.00 85.50 93 LYS A CA 1
ATOM 775 C C . LYS A 1 93 ? 9.186 12.928 -1.945 1.00 85.50 93 LYS A C 1
ATOM 777 O O . LYS A 1 93 ? 10.313 12.619 -2.313 1.00 85.50 93 LYS A O 1
ATOM 782 N N . THR A 1 94 ? 8.756 12.727 -0.698 1.00 85.44 94 THR A N 1
ATOM 783 C CA . THR A 1 94 ? 9.613 12.140 0.349 1.00 85.44 94 THR A CA 1
ATOM 784 C C . THR A 1 94 ? 9.956 10.671 0.117 1.00 85.44 94 THR A C 1
ATOM 786 O O . THR A 1 94 ? 10.985 10.215 0.605 1.00 85.44 94 THR A O 1
ATOM 789 N N . TYR A 1 95 ? 9.135 9.937 -0.639 1.00 81.31 95 TYR A N 1
ATOM 790 C CA . TYR A 1 95 ? 9.382 8.525 -0.950 1.00 81.31 95 TYR A CA 1
ATOM 791 C C . TYR A 1 95 ? 10.209 8.311 -2.222 1.00 81.31 95 TYR A C 1
ATOM 793 O O . TYR A 1 95 ? 10.473 7.170 -2.590 1.00 81.31 95 TYR A O 1
ATOM 801 N N . ILE A 1 96 ? 10.626 9.384 -2.896 1.00 79.88 96 ILE A N 1
ATOM 802 C CA . ILE A 1 96 ? 11.409 9.321 -4.130 1.00 79.88 96 ILE A CA 1
ATOM 803 C C . ILE A 1 96 ? 12.830 9.792 -3.849 1.00 79.88 96 ILE A C 1
ATOM 805 O O . ILE A 1 96 ? 13.054 10.788 -3.161 1.00 79.88 96 ILE A O 1
ATOM 809 N N . CYS A 1 97 ? 13.808 9.079 -4.408 1.00 74.38 97 CYS A N 1
ATOM 810 C CA . CYS A 1 97 ? 15.208 9.454 -4.281 1.00 74.38 97 CYS A CA 1
ATOM 811 C C . CYS A 1 97 ? 15.441 10.849 -4.894 1.00 74.38 97 CYS A C 1
ATOM 813 O O . CYS A 1 97 ? 15.091 11.057 -6.057 1.00 74.38 97 CYS A O 1
ATOM 815 N N . PRO A 1 98 ? 16.092 11.796 -4.189 1.00 77.56 98 PRO A N 1
ATOM 816 C CA . PRO A 1 98 ? 16.395 13.119 -4.740 1.00 77.56 98 PRO A CA 1
ATOM 817 C C . PRO A 1 98 ? 17.139 13.073 -6.085 1.00 77.56 98 PRO A C 1
ATOM 819 O O . PRO A 1 98 ? 16.923 13.920 -6.948 1.00 77.56 98 PRO A O 1
ATOM 822 N N . VAL A 1 99 ? 17.971 12.046 -6.295 1.00 73.75 99 VAL A N 1
ATOM 823 C CA . VAL A 1 99 ? 18.708 11.816 -7.549 1.00 73.75 99 VAL A CA 1
ATOM 824 C C . VAL A 1 99 ? 17.772 11.519 -8.729 1.00 73.75 99 VAL A C 1
ATOM 826 O O . VAL A 1 99 ? 18.117 11.820 -9.867 1.00 73.75 99 VAL A O 1
ATOM 829 N N . SER A 1 100 ? 16.572 10.976 -8.505 1.00 73.12 100 SER A N 1
ATOM 830 C CA . SER A 1 100 ? 15.591 10.792 -9.584 1.00 73.12 100 SER A CA 1
ATOM 831 C C . SER A 1 100 ? 15.157 12.134 -10.193 1.00 73.12 100 SER A C 1
ATOM 833 O O . SER A 1 100 ? 14.942 12.212 -11.399 1.00 73.12 100 SER A O 1
ATOM 835 N N . TYR A 1 101 ? 15.093 13.218 -9.411 1.00 77.38 101 TYR A N 1
ATOM 836 C CA . TYR A 1 101 ? 14.708 14.545 -9.918 1.00 77.38 101 TYR A CA 1
ATOM 837 C C . TYR A 1 101 ? 15.798 15.227 -10.747 1.00 77.38 101 TYR A C 1
ATOM 839 O O . TYR A 1 101 ? 15.506 16.131 -11.527 1.00 77.38 101 TYR A O 1
ATOM 847 N N . THR A 1 102 ? 17.057 14.808 -10.601 1.00 73.94 102 THR A N 1
ATOM 848 C CA . THR A 1 102 ? 18.161 15.363 -11.395 1.00 73.94 102 THR A CA 1
ATOM 849 C C . THR A 1 102 ? 18.301 14.681 -12.757 1.00 73.94 102 THR A C 1
ATOM 851 O O . THR A 1 102 ? 18.933 15.238 -13.653 1.00 73.94 102 THR A O 1
ATOM 854 N N . LYS A 1 103 ? 17.685 13.504 -12.943 1.00 71.31 103 LYS A N 1
ATOM 855 C CA . LYS A 1 103 ? 17.646 12.765 -14.212 1.00 71.31 103 LYS A CA 1
ATOM 856 C C . LYS A 1 103 ? 16.525 13.301 -15.093 1.00 71.31 103 LYS A C 1
ATOM 858 O O . LYS A 1 103 ? 15.380 12.867 -14.974 1.00 71.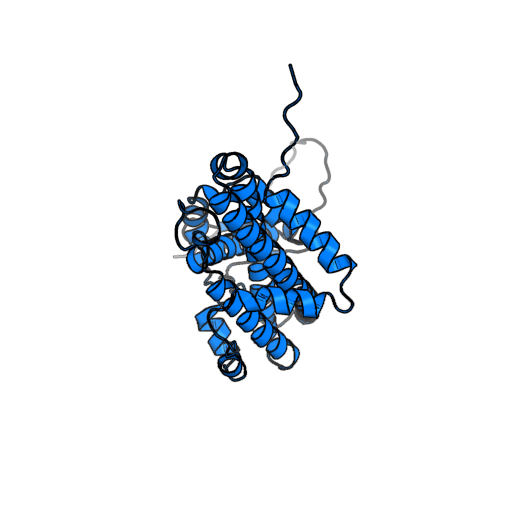31 103 LYS A O 1
ATOM 863 N N . LYS A 1 104 ? 16.858 14.250 -15.961 1.00 70.69 104 LYS A N 1
ATOM 864 C CA . LYS A 1 104 ? 15.926 14.854 -16.916 1.00 70.69 104 LYS A CA 1
ATOM 865 C C . LYS A 1 104 ? 15.895 14.072 -18.226 1.00 70.69 104 LYS A C 1
ATOM 867 O O . LYS A 1 104 ? 16.913 13.533 -18.671 1.00 70.69 104 LYS A O 1
ATOM 872 N N . GLY A 1 105 ? 14.720 14.019 -18.830 1.00 65.38 105 GLY A N 1
ATOM 873 C CA . GLY A 1 105 ? 14.478 13.378 -20.107 1.00 65.38 105 GLY A CA 1
ATOM 874 C C . GLY A 1 105 ? 13.360 14.058 -20.878 1.00 65.38 105 GLY A C 1
ATOM 875 O O . GLY A 1 105 ? 12.640 14.908 -20.351 1.00 65.38 105 GLY A O 1
ATOM 876 N N . ILE A 1 106 ? 13.239 13.682 -22.144 1.00 64.19 106 ILE A N 1
ATOM 877 C CA . ILE A 1 106 ? 12.167 14.146 -23.023 1.00 64.19 106 ILE A CA 1
ATOM 878 C C . ILE A 1 106 ? 11.242 12.964 -23.287 1.00 64.19 106 ILE A C 1
ATOM 880 O O . ILE A 1 106 ? 11.700 11.907 -23.714 1.00 64.19 106 ILE A O 1
ATOM 884 N N . VAL A 1 107 ? 9.948 13.154 -23.032 1.00 59.66 107 VAL A N 1
ATOM 885 C CA . VAL A 1 107 ? 8.888 12.184 -23.321 1.00 59.66 107 VAL A CA 1
ATOM 886 C C . VAL A 1 107 ? 8.104 12.681 -24.530 1.00 59.66 107 VAL A C 1
ATOM 888 O O . VAL A 1 107 ? 7.553 13.783 -24.507 1.00 59.66 107 VAL A O 1
ATOM 891 N N . GLY A 1 108 ? 8.047 11.880 -25.594 1.00 55.66 108 GLY A N 1
ATOM 892 C CA . GLY A 1 108 ? 7.198 12.171 -26.747 1.00 55.66 108 GLY A CA 1
ATOM 893 C C . GLY A 1 108 ? 5.719 11.983 -26.404 1.00 55.66 108 GLY A C 1
ATOM 894 O O . GLY A 1 108 ? 5.331 10.92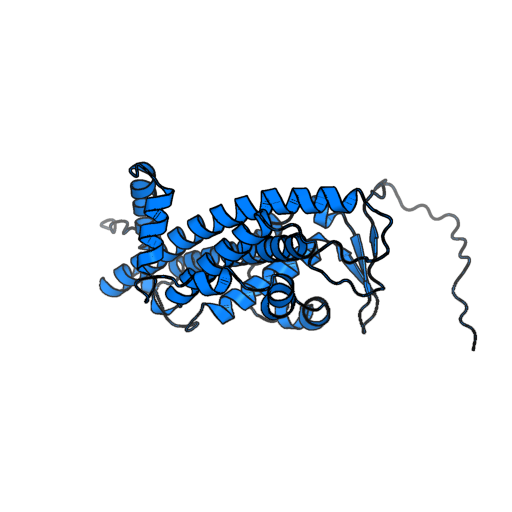3 -25.920 1.00 55.66 108 GLY A O 1
ATOM 895 N N . THR A 1 109 ? 4.888 12.993 -26.666 1.00 56.03 109 THR A N 1
ATOM 896 C CA . THR A 1 109 ? 3.420 12.901 -26.562 1.00 56.03 109 THR A CA 1
ATOM 897 C C . THR A 1 109 ? 2.771 13.336 -27.879 1.00 56.03 109 THR A C 1
ATOM 899 O O . THR A 1 109 ? 3.408 14.024 -28.677 1.00 56.03 109 THR A O 1
ATOM 902 N N . GLU A 1 110 ? 1.500 12.995 -28.115 1.00 51.91 110 GLU A N 1
ATOM 903 C CA . GLU A 1 110 ? 0.728 13.488 -29.282 1.00 51.91 110 GLU A CA 1
ATOM 904 C C . GLU A 1 110 ? 0.631 15.027 -29.323 1.00 51.91 110 GLU A C 1
ATOM 906 O O . GLU A 1 110 ? 0.457 15.598 -30.393 1.00 51.91 110 GLU A O 1
ATOM 911 N N . ASN A 1 111 ? 0.799 15.710 -28.181 1.00 56.34 111 ASN A N 1
ATOM 912 C CA . ASN A 1 111 ? 0.822 17.177 -28.090 1.00 56.34 111 ASN A CA 1
ATOM 913 C C . ASN A 1 111 ? 2.239 17.770 -28.219 1.00 56.34 111 ASN A C 1
ATOM 915 O O . ASN A 1 111 ? 2.427 18.970 -28.020 1.00 56.34 111 ASN A O 1
ATOM 919 N N . GLY A 1 112 ? 3.237 16.939 -28.529 1.00 54.22 112 GLY A N 1
ATOM 920 C CA . GLY A 1 112 ? 4.643 17.316 -28.629 1.00 54.22 112 GLY A CA 1
ATOM 921 C C . GLY A 1 112 ? 5.515 16.765 -27.493 1.00 54.22 112 GLY A C 1
ATOM 922 O O . GLY A 1 112 ? 5.024 16.113 -26.567 1.00 54.22 112 GLY A O 1
ATOM 923 N N . PRO A 1 113 ? 6.838 16.975 -27.574 1.00 65.88 113 PRO A N 1
ATOM 924 C CA . PRO A 1 113 ? 7.773 16.540 -26.545 1.00 65.88 113 PRO A CA 1
ATOM 925 C C . PRO A 1 113 ? 7.585 17.333 -25.246 1.00 65.88 113 PRO A C 1
ATOM 927 O O . PRO A 1 113 ? 7.470 18.558 -25.269 1.00 65.88 113 PRO A O 1
ATOM 930 N N . ILE A 1 114 ? 7.607 16.638 -24.111 1.00 64.69 114 ILE A N 1
ATOM 931 C CA . ILE A 1 114 ? 7.569 17.234 -22.771 1.00 64.69 114 ILE A CA 1
ATOM 932 C C . ILE A 1 114 ? 8.883 16.903 -22.060 1.00 64.69 114 ILE A C 1
ATOM 934 O O . ILE A 1 114 ? 9.255 15.734 -21.958 1.00 64.69 114 ILE A O 1
ATOM 938 N N . GLU A 1 115 ? 9.588 17.922 -21.562 1.00 68.75 115 GLU A N 1
ATOM 939 C CA . GLU A 1 115 ? 10.720 17.719 -20.651 1.00 68.75 115 GLU A CA 1
ATOM 940 C C . GLU A 1 115 ? 10.185 17.375 -19.257 1.00 68.75 115 GLU A C 1
ATOM 942 O O . GLU A 1 115 ? 9.353 18.095 -18.705 1.00 68.75 115 GLU A O 1
ATOM 947 N N . THR A 1 116 ? 10.670 16.282 -18.677 1.00 71.06 116 THR A N 1
ATOM 948 C CA . THR A 1 116 ? 10.330 15.871 -17.312 1.00 71.06 116 THR A CA 1
ATOM 949 C C . THR A 1 116 ? 11.504 15.143 -16.665 1.00 71.06 116 THR A C 1
ATOM 951 O O . THR A 1 116 ? 12.443 14.708 -17.332 1.00 71.06 116 THR A O 1
ATOM 954 N N . SER A 1 117 ? 11.487 15.020 -15.344 1.00 73.38 117 SER A N 1
ATOM 955 C CA . SER A 1 117 ? 12.443 14.215 -14.593 1.00 73.38 117 SER A CA 1
ATOM 956 C C . SER A 1 117 ? 11.904 12.820 -14.283 1.00 73.38 117 SER A C 1
ATOM 958 O O . SER A 1 117 ? 10.701 12.606 -14.143 1.00 73.38 117 SER A O 1
ATOM 960 N N . MET A 1 118 ? 12.813 11.865 -14.083 1.00 73.94 118 MET A N 1
ATOM 961 C CA . MET A 1 118 ? 12.456 10.534 -13.585 1.00 73.94 118 MET A CA 1
ATOM 962 C C . MET A 1 118 ? 11.700 10.618 -12.248 1.00 73.94 118 MET A C 1
ATOM 964 O O . MET A 1 118 ? 10.773 9.850 -12.011 1.00 73.94 118 MET A O 1
ATOM 968 N N . GLY A 1 119 ? 12.055 11.580 -11.390 1.00 77.44 119 GLY A N 1
ATOM 969 C CA . GLY A 1 119 ? 11.361 11.817 -10.124 1.00 77.44 119 GLY A CA 1
ATOM 970 C C . GLY A 1 119 ? 9.900 12.229 -10.313 1.00 77.44 119 GLY A C 1
ATOM 971 O O . GLY A 1 119 ? 9.025 11.680 -9.654 1.00 77.44 119 GLY A O 1
ATOM 972 N N . GLU A 1 120 ? 9.609 13.123 -11.259 1.00 77.56 120 GLU A N 1
ATOM 973 C CA . GLU A 1 120 ? 8.230 13.528 -11.579 1.00 77.56 120 GLU A CA 1
ATOM 974 C C . GLU A 1 120 ? 7.387 12.363 -12.123 1.00 77.56 120 GLU A C 1
ATOM 976 O O . GLU A 1 120 ? 6.199 12.251 -11.809 1.00 77.56 120 GLU A O 1
ATOM 981 N N . ILE A 1 121 ? 8.001 11.451 -12.879 1.00 75.56 121 ILE A N 1
ATOM 982 C CA . ILE A 1 121 ? 7.338 10.234 -13.368 1.00 75.56 121 ILE A CA 1
ATOM 983 C C . ILE A 1 121 ? 7.057 9.259 -12.221 1.00 75.56 121 ILE A C 1
ATOM 985 O O . ILE A 1 121 ? 5.941 8.746 -12.105 1.00 75.56 121 ILE A O 1
ATOM 989 N N . GLU A 1 122 ? 8.036 9.028 -11.342 1.00 78.06 122 GLU A N 1
ATOM 990 C CA . GLU A 1 122 ? 7.858 8.191 -10.150 1.00 78.06 122 GLU A CA 1
ATOM 991 C C . GLU A 1 122 ? 6.758 8.770 -9.229 1.00 78.06 122 GLU A C 1
ATOM 993 O O . GLU A 1 122 ? 5.933 8.012 -8.709 1.00 78.06 122 GLU A O 1
ATOM 998 N N . GLU A 1 123 ? 6.671 10.102 -9.080 1.00 82.75 123 GLU A N 1
ATOM 999 C CA . GLU A 1 123 ? 5.595 10.775 -8.330 1.00 82.75 123 GLU A CA 1
ATOM 1000 C C . GLU A 1 123 ? 4.221 10.460 -8.917 1.00 82.75 123 GLU A C 1
ATOM 1002 O O . GLU A 1 123 ? 3.275 10.135 -8.190 1.00 82.75 123 GLU A O 1
ATOM 1007 N N . LEU A 1 124 ? 4.095 10.572 -10.239 1.00 78.12 124 LEU A N 1
ATOM 1008 C CA . LEU A 1 124 ? 2.847 10.311 -10.939 1.00 78.12 124 LEU A CA 1
ATOM 1009 C C . LEU A 1 124 ? 2.414 8.856 -10.768 1.00 78.12 124 LEU A C 1
ATOM 1011 O O . LEU A 1 124 ? 1.240 8.578 -10.523 1.00 78.12 124 LEU A O 1
ATOM 1015 N N . TYR A 1 125 ? 3.365 7.932 -10.828 1.00 80.00 125 TYR A N 1
ATOM 1016 C CA . TYR A 1 125 ? 3.099 6.515 -10.655 1.00 80.00 125 TYR A CA 1
ATOM 1017 C C . TYR A 1 125 ? 2.571 6.197 -9.248 1.00 80.00 125 TYR A C 1
ATOM 1019 O O . TYR A 1 125 ? 1.575 5.483 -9.102 1.00 80.00 125 TYR A O 1
ATOM 1027 N N . ILE A 1 126 ? 3.156 6.804 -8.208 1.00 86.50 126 ILE A N 1
ATOM 1028 C CA . ILE A 1 126 ? 2.629 6.715 -6.838 1.00 86.50 126 ILE A CA 1
ATOM 1029 C C . ILE A 1 126 ? 1.194 7.261 -6.788 1.00 86.50 126 ILE A C 1
ATOM 1031 O O . ILE A 1 126 ? 0.303 6.588 -6.273 1.00 86.50 126 ILE A O 1
ATOM 1035 N N . LYS A 1 127 ? 0.923 8.429 -7.382 1.00 85.12 127 LYS A N 1
ATOM 1036 C CA . LYS A 1 127 ? -0.425 9.033 -7.408 1.00 85.12 127 LYS A CA 1
ATOM 1037 C C . LYS A 1 127 ? -1.468 8.157 -8.107 1.00 85.12 127 LYS A C 1
ATOM 1039 O O . LYS A 1 127 ? -2.587 8.028 -7.606 1.00 85.12 127 LYS A O 1
ATOM 1044 N N . LEU A 1 128 ? -1.107 7.505 -9.213 1.00 82.44 128 LEU A N 1
ATOM 1045 C CA . LEU A 1 128 ? -1.968 6.527 -9.889 1.00 82.44 128 LEU A CA 1
ATOM 1046 C C . LEU A 1 128 ? -2.316 5.359 -8.964 1.00 82.44 128 LEU A C 1
ATOM 1048 O O . LEU A 1 128 ? -3.475 4.947 -8.883 1.00 82.44 128 LEU A O 1
ATOM 1052 N N . TRP A 1 129 ? -1.338 4.845 -8.222 1.00 87.75 129 TRP A N 1
ATOM 1053 C CA . TRP A 1 129 ? -1.573 3.778 -7.256 1.00 87.75 129 TRP A CA 1
ATOM 1054 C C . TRP A 1 129 ? -2.360 4.238 -6.027 1.00 87.75 129 TRP A C 1
ATOM 1056 O O . TRP A 1 129 ? -3.155 3.450 -5.513 1.00 87.75 129 TRP A O 1
ATOM 1066 N N . ILE A 1 130 ? -2.239 5.499 -5.596 1.00 89.06 130 ILE A N 1
ATOM 1067 C CA . ILE A 1 130 ? -3.108 6.071 -4.554 1.00 89.06 130 ILE A CA 1
ATOM 1068 C C . ILE A 1 130 ? -4.554 6.051 -5.056 1.00 89.06 130 ILE A C 1
ATOM 1070 O O . ILE A 1 130 ? -5.452 5.600 -4.345 1.00 89.06 130 ILE A O 1
ATOM 1074 N N . GLN A 1 131 ? -4.793 6.473 -6.301 1.00 84.62 131 GLN A N 1
ATOM 1075 C CA . GLN A 1 131 ? -6.123 6.418 -6.906 1.00 84.62 131 GLN A CA 1
ATOM 1076 C C . GLN A 1 131 ? -6.657 4.986 -7.002 1.00 84.62 131 GLN A C 1
ATOM 1078 O O . GLN A 1 131 ? -7.795 4.746 -6.606 1.00 84.62 131 GLN A O 1
ATOM 1083 N N . ARG A 1 132 ? -5.850 4.030 -7.483 1.00 86.38 132 ARG A N 1
ATOM 1084 C CA . ARG A 1 132 ? -6.254 2.614 -7.542 1.00 86.38 132 ARG A CA 1
ATOM 1085 C C . ARG A 1 132 ? -6.545 2.055 -6.153 1.00 86.38 132 ARG A C 1
ATOM 1087 O O . ARG A 1 132 ? -7.502 1.307 -6.013 1.00 86.38 132 ARG A O 1
ATOM 1094 N N . SER A 1 133 ? -5.769 2.428 -5.136 1.00 89.62 133 SER A N 1
ATOM 1095 C CA . SER A 1 133 ? -5.994 2.011 -3.744 1.00 89.62 133 SER A CA 1
ATOM 1096 C C . SER A 1 133 ? -7.298 2.587 -3.199 1.00 89.62 133 SER A C 1
ATOM 1098 O O . SER A 1 133 ? -8.092 1.856 -2.615 1.00 89.62 133 SER A O 1
ATOM 1100 N N . ASN A 1 134 ? -7.573 3.864 -3.475 1.00 87.62 134 ASN A N 1
ATOM 1101 C CA . ASN A 1 134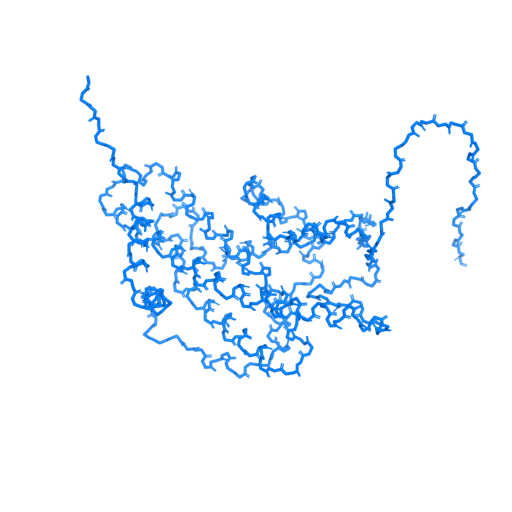 ? -8.832 4.517 -3.124 1.00 87.62 134 ASN A CA 1
ATOM 1102 C C . ASN A 1 134 ? -10.031 3.814 -3.787 1.00 87.62 134 ASN A C 1
ATOM 1104 O O . ASN A 1 134 ? -10.966 3.419 -3.100 1.00 87.62 134 ASN A O 1
ATOM 1108 N N . ASP A 1 135 ? -9.972 3.581 -5.102 1.00 84.75 135 ASP A N 1
ATOM 1109 C CA . ASP A 1 135 ? -11.040 2.903 -5.849 1.00 84.75 135 ASP A CA 1
ATOM 1110 C C . ASP A 1 135 ? -11.172 1.408 -5.446 1.00 84.75 135 ASP A C 1
ATOM 1112 O O . ASP A 1 135 ? -12.255 0.831 -5.537 1.00 84.75 135 ASP A O 1
ATOM 1116 N N . LYS A 1 136 ? -10.083 0.765 -4.989 1.00 87.31 136 LYS A N 1
ATOM 1117 C CA . LYS A 1 136 ? -10.058 -0.647 -4.563 1.00 87.31 136 LYS A CA 1
ATOM 1118 C C . LYS A 1 136 ? -10.603 -0.842 -3.150 1.00 87.31 136 LYS A C 1
ATOM 1120 O O . LYS A 1 136 ? -11.356 -1.790 -2.936 1.00 87.31 136 LYS A O 1
ATOM 1125 N N . PHE A 1 137 ? -10.180 -0.021 -2.193 1.00 90.94 137 PHE A N 1
ATOM 1126 C CA . PHE A 1 137 ? -10.414 -0.260 -0.768 1.00 90.94 137 PHE A CA 1
ATOM 1127 C C . PHE A 1 137 ? -11.576 0.539 -0.190 1.00 90.94 137 PHE A C 1
ATOM 1129 O O . PHE A 1 137 ? -12.157 0.110 0.801 1.00 90.94 137 PHE A O 1
ATOM 1136 N N . ARG A 1 138 ? -11.925 1.695 -0.760 1.00 86.06 138 ARG A N 1
ATOM 1137 C CA . ARG A 1 138 ? -12.955 2.558 -0.180 1.00 86.06 138 ARG A CA 1
ATOM 1138 C C . ARG A 1 138 ? -14.351 2.078 -0.565 1.00 86.06 138 ARG A C 1
ATOM 1140 O O . ARG A 1 138 ? -14.644 1.905 -1.743 1.00 86.06 138 ARG A O 1
ATOM 1147 N N . LEU A 1 139 ? -15.223 1.908 0.427 1.00 80.94 139 LEU A N 1
ATOM 1148 C CA . LEU A 1 139 ? -16.617 1.497 0.220 1.00 80.94 139 LEU A CA 1
ATOM 1149 C C . LEU A 1 139 ? -17.518 2.699 -0.094 1.00 80.94 139 LEU A C 1
ATOM 1151 O O . LEU A 1 139 ? -18.342 2.638 -1.003 1.00 80.94 139 LEU A O 1
ATOM 1155 N N . ALA A 1 140 ? -17.342 3.812 0.626 1.00 73.44 140 ALA A N 1
ATOM 1156 C CA . ALA A 1 140 ? -18.087 5.049 0.397 1.00 73.44 140 ALA A CA 1
ATOM 1157 C C . ALA A 1 140 ? -17.364 6.275 0.978 1.00 73.44 140 ALA A C 1
ATOM 1159 O O . ALA A 1 140 ? -16.870 6.255 2.101 1.00 73.44 140 ALA A O 1
ATOM 1160 N N . LYS A 1 141 ? -17.354 7.390 0.231 1.00 62.97 141 LYS A N 1
ATOM 1161 C CA . LYS A 1 141 ? -16.645 8.632 0.616 1.00 62.97 141 LYS A CA 1
ATOM 1162 C C . LYS A 1 141 ? -17.250 9.371 1.821 1.00 62.97 141 LYS A C 1
ATOM 1164 O O . LYS A 1 141 ? -16.579 10.220 2.393 1.00 62.97 141 LYS A O 1
ATOM 1169 N N . ARG A 1 142 ? -18.520 9.109 2.156 1.00 67.44 142 ARG A N 1
ATOM 1170 C CA . ARG A 1 142 ? -19.274 9.829 3.205 1.00 67.44 142 ARG A CA 1
ATOM 1171 C C . ARG A 1 142 ? -19.478 9.029 4.494 1.00 67.44 142 ARG A C 1
ATOM 1173 O O . ARG A 1 142 ? -20.006 9.580 5.449 1.00 67.44 142 ARG A O 1
ATOM 1180 N N . GLU A 1 143 ? -19.102 7.754 4.510 1.00 79.06 143 GLU A N 1
ATOM 1181 C CA . GLU A 1 143 ? -19.220 6.911 5.705 1.00 79.06 143 GLU A CA 1
ATOM 1182 C C . GLU A 1 143 ? -18.154 7.282 6.739 1.00 79.06 143 GLU A C 1
ATOM 1184 O O . GLU A 1 143 ? -17.167 7.928 6.400 1.00 79.06 143 GLU A O 1
ATOM 1189 N N . ILE A 1 144 ? -18.317 6.871 7.994 1.00 76.12 144 ILE A N 1
ATOM 1190 C CA . ILE A 1 144 ? -17.315 7.065 9.055 1.00 76.12 144 ILE A CA 1
ATOM 1191 C C . ILE A 1 144 ? -16.845 5.719 9.606 1.00 76.12 144 ILE A C 1
ATOM 1193 O O . ILE A 1 144 ? -17.517 4.700 9.434 1.00 76.12 144 ILE A O 1
ATOM 1197 N N . GLY A 1 145 ? -15.672 5.726 10.242 1.00 81.44 145 GLY A N 1
ATOM 1198 C CA . GLY A 1 145 ? -15.112 4.559 10.919 1.00 81.44 145 GLY A CA 1
ATOM 1199 C C . GLY A 1 145 ? -14.987 3.332 10.014 1.00 81.44 145 GLY A C 1
ATOM 1200 O O . GLY A 1 145 ? -14.548 3.437 8.866 1.00 81.44 145 GLY A O 1
ATOM 1201 N N . THR A 1 146 ? -15.362 2.157 10.521 1.00 84.62 146 THR A N 1
ATOM 1202 C CA . THR A 1 146 ? -15.085 0.872 9.849 1.00 84.62 146 THR A CA 1
ATOM 1203 C C . THR A 1 146 ? -15.837 0.687 8.531 1.00 84.62 146 THR A C 1
ATOM 1205 O O . THR A 1 146 ? -15.460 -0.158 7.726 1.00 84.62 146 THR A O 1
ATOM 1208 N N . LYS A 1 147 ? -16.860 1.506 8.260 1.00 85.12 147 LYS A N 1
ATOM 1209 C CA . LYS A 1 147 ? -17.635 1.473 7.010 1.00 85.12 147 LYS A CA 1
ATOM 1210 C C . LYS A 1 147 ? -16.982 2.230 5.854 1.00 85.12 147 LYS A C 1
ATOM 1212 O O . LYS A 1 147 ? -17.434 2.102 4.718 1.00 85.12 147 LYS A O 1
ATOM 1217 N N . ARG A 1 148 ? -15.929 3.018 6.104 1.00 85.94 148 ARG A N 1
ATOM 1218 C CA . ARG A 1 148 ? -15.209 3.750 5.042 1.00 85.94 148 ARG A CA 1
ATOM 1219 C C . ARG A 1 148 ? -14.445 2.823 4.109 1.00 85.94 148 ARG A C 1
ATOM 1221 O O . ARG A 1 148 ? -14.316 3.121 2.920 1.00 85.94 148 ARG A O 1
ATOM 1228 N N . LEU A 1 149 ? -13.946 1.716 4.646 1.00 90.06 149 LEU A N 1
ATOM 1229 C CA . LEU A 1 149 ? -12.934 0.884 4.019 1.00 90.06 149 LEU A CA 1
ATOM 1230 C C . LEU A 1 149 ? -13.323 -0.592 4.092 1.00 90.06 149 LEU A C 1
ATOM 1232 O O . LEU A 1 149 ? -13.772 -1.081 5.123 1.00 90.06 149 LEU A O 1
ATOM 1236 N N . ASP A 1 150 ? -13.076 -1.321 3.015 1.00 91.19 150 ASP A N 1
ATOM 1237 C CA . ASP A 1 150 ? -13.125 -2.776 2.999 1.00 91.19 150 ASP A CA 1
ATOM 1238 C C . ASP A 1 150 ? -11.839 -3.335 3.631 1.00 91.19 150 ASP A C 1
ATOM 1240 O O . ASP A 1 150 ? -10.843 -3.608 2.950 1.00 91.19 150 ASP A O 1
ATOM 1244 N N . CYS A 1 151 ? -11.843 -3.465 4.962 1.00 91.19 151 CYS A N 1
ATOM 1245 C CA . CYS A 1 151 ? -10.692 -3.966 5.715 1.00 91.19 151 CYS A CA 1
ATOM 1246 C C . CYS A 1 151 ? -10.284 -5.385 5.284 1.00 91.19 151 CYS A C 1
ATOM 1248 O O . CYS A 1 151 ? -9.092 -5.681 5.201 1.00 91.19 151 CYS A O 1
ATOM 1250 N N . ASP A 1 152 ? -11.250 -6.243 4.946 1.00 89.94 152 ASP A N 1
ATOM 1251 C CA . ASP A 1 152 ? -10.985 -7.601 4.461 1.00 89.94 152 ASP A CA 1
ATOM 1252 C C . ASP A 1 152 ? -10.216 -7.573 3.133 1.00 89.94 152 ASP A C 1
ATOM 1254 O O . ASP A 1 152 ? -9.253 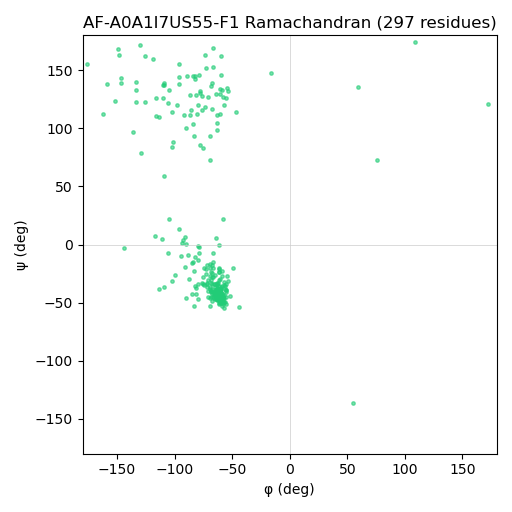-8.320 2.938 1.00 89.94 152 ASP A O 1
ATOM 1258 N N . ARG A 1 153 ? -10.581 -6.665 2.225 1.00 90.88 153 ARG A N 1
ATOM 1259 C CA . ARG A 1 153 ? -9.868 -6.491 0.955 1.00 90.88 153 ARG A CA 1
ATOM 1260 C C . ARG A 1 153 ? -8.460 -5.931 1.127 1.00 90.88 153 ARG A C 1
ATOM 1262 O O . ARG A 1 153 ? -7.573 -6.327 0.371 1.00 90.88 153 ARG A O 1
ATOM 1269 N N . VAL A 1 154 ? -8.236 -5.058 2.107 1.00 93.94 154 VAL A N 1
ATOM 1270 C CA . VAL A 1 154 ? -6.890 -4.566 2.454 1.00 93.94 154 VAL A CA 1
ATOM 1271 C C . VAL A 1 154 ? -6.020 -5.689 3.012 1.00 93.94 154 VAL A C 1
ATOM 1273 O O . VAL A 1 154 ? -4.851 -5.793 2.641 1.00 93.94 154 VAL A O 1
ATOM 1276 N N . VAL A 1 155 ? -6.587 -6.554 3.857 1.00 93.38 155 VAL A N 1
ATOM 1277 C CA . VAL A 1 155 ? -5.890 -7.735 4.380 1.00 93.38 155 VAL A CA 1
ATOM 1278 C C . VAL A 1 155 ? -5.531 -8.697 3.246 1.00 93.38 155 VAL A C 1
ATOM 1280 O O . VAL A 1 155 ? -4.387 -9.132 3.157 1.00 93.38 155 VAL A O 1
ATOM 1283 N N . ARG A 1 156 ? -6.464 -8.995 2.336 1.00 90.38 156 ARG A N 1
ATOM 1284 C CA . ARG A 1 156 ? -6.192 -9.870 1.182 1.00 90.38 156 ARG A CA 1
ATOM 1285 C C . ARG A 1 156 ? -5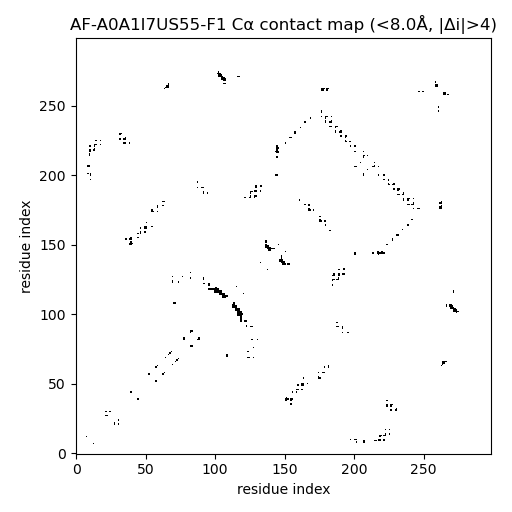.124 -9.305 0.246 1.00 90.38 156 ARG A C 1
ATOM 1287 O O . ARG A 1 156 ? -4.219 -10.044 -0.128 1.00 90.38 156 ARG A O 1
ATOM 1294 N N . ASP A 1 157 ? -5.189 -8.012 -0.081 1.00 93.00 157 ASP A N 1
ATOM 1295 C CA . ASP A 1 157 ? -4.180 -7.361 -0.932 1.00 93.00 157 ASP A CA 1
ATOM 1296 C C . ASP A 1 157 ? -2.773 -7.443 -0.329 1.00 93.00 157 ASP A C 1
ATOM 1298 O O . ASP A 1 157 ? -1.806 -7.671 -1.058 1.00 93.00 157 ASP A O 1
ATOM 1302 N N . TYR A 1 158 ? -2.662 -7.313 0.994 1.00 94.62 158 TYR A N 1
ATOM 1303 C CA . TYR A 1 158 ? -1.387 -7.434 1.691 1.00 94.62 158 TYR A CA 1
ATOM 1304 C C . TYR A 1 158 ? -0.776 -8.822 1.492 1.00 94.62 158 TYR A C 1
ATOM 1306 O O . TYR A 1 158 ? 0.378 -8.931 1.087 1.00 94.62 158 TYR A O 1
ATOM 1314 N N . TYR A 1 159 ? -1.547 -9.884 1.738 1.00 92.50 159 TYR A N 1
ATOM 1315 C CA . TYR A 1 159 ? -1.029 -11.248 1.634 1.00 92.50 159 TYR A CA 1
ATOM 1316 C C . TYR A 1 159 ? -0.773 -11.686 0.191 1.00 92.50 159 TYR A C 1
ATOM 1318 O O . TYR A 1 159 ? 0.207 -12.385 -0.048 1.00 92.50 159 TYR A O 1
ATOM 1326 N N . GLU A 1 160 ? -1.580 -11.228 -0.769 1.00 91.62 160 GLU A N 1
ATOM 1327 C CA . GLU A 1 160 ? -1.277 -11.364 -2.200 1.00 91.62 160 GLU A CA 1
ATOM 1328 C C . GLU A 1 160 ? 0.072 -10.705 -2.525 1.00 91.62 160 GLU A C 1
ATOM 1330 O O . GLU A 1 160 ? 0.960 -11.329 -3.104 1.00 91.62 160 GLU A O 1
ATOM 1335 N N . THR A 1 161 ? 0.256 -9.450 -2.105 1.00 93.75 161 THR A N 1
ATOM 1336 C CA . THR A 1 161 ? 1.491 -8.694 -2.357 1.00 93.75 161 THR A CA 1
ATOM 1337 C C . THR A 1 161 ? 2.700 -9.373 -1.713 1.00 93.75 161 THR A C 1
ATOM 1339 O O . THR A 1 161 ? 3.748 -9.490 -2.349 1.00 93.75 161 THR A O 1
ATOM 1342 N N . LEU A 1 162 ? 2.558 -9.858 -0.478 1.00 93.69 162 LEU A N 1
ATOM 1343 C CA . LEU A 1 162 ? 3.611 -10.562 0.248 1.00 93.69 162 LEU A CA 1
ATOM 1344 C C . LEU A 1 162 ? 3.990 -11.882 -0.435 1.00 93.69 162 LEU A C 1
ATOM 1346 O O . LEU A 1 162 ? 5.176 -12.154 -0.605 1.00 93.69 162 LEU A O 1
ATOM 1350 N N . GLU A 1 163 ? 3.009 -12.678 -0.864 1.00 93.19 163 GLU A N 1
ATOM 1351 C CA . GLU A 1 163 ? 3.262 -13.956 -1.534 1.00 93.19 163 GLU A CA 1
ATOM 1352 C C . GLU A 1 163 ? 3.984 -13.751 -2.869 1.00 93.19 163 GLU A C 1
ATOM 1354 O O . GLU A 1 163 ? 5.020 -14.366 -3.126 1.00 93.19 163 GLU A O 1
ATOM 1359 N N . ILE A 1 164 ? 3.510 -12.808 -3.690 1.00 93.38 164 ILE A N 1
ATOM 1360 C CA . ILE A 1 164 ? 4.175 -12.477 -4.953 1.00 93.38 164 ILE A CA 1
ATOM 1361 C C . ILE A 1 164 ? 5.579 -11.909 -4.708 1.00 93.38 164 ILE A C 1
ATOM 1363 O O . ILE A 1 164 ? 6.506 -12.265 -5.433 1.00 93.38 164 ILE A O 1
ATOM 1367 N N . THR A 1 165 ? 5.772 -11.090 -3.668 1.00 93.00 165 THR A N 1
ATOM 1368 C CA . THR A 1 165 ? 7.105 -10.593 -3.288 1.00 93.00 165 THR A CA 1
ATOM 1369 C C . THR A 1 165 ? 8.030 -11.763 -2.970 1.00 93.00 165 THR A C 1
ATOM 1371 O O . THR A 1 165 ? 9.078 -11.889 -3.595 1.00 93.00 165 THR A O 1
ATOM 1374 N N . ASN A 1 166 ? 7.620 -12.671 -2.081 1.00 92.44 166 ASN A N 1
ATOM 1375 C CA . ASN A 1 166 ? 8.406 -13.847 -1.701 1.00 92.44 166 ASN A CA 1
ATOM 1376 C C . ASN A 1 166 ? 8.778 -14.725 -2.901 1.00 92.44 166 ASN A C 1
ATOM 1378 O O . ASN A 1 166 ? 9.865 -15.304 -2.927 1.00 92.44 166 ASN A O 1
ATOM 1382 N N . ARG A 1 167 ? 7.897 -14.825 -3.899 1.00 90.06 167 ARG A N 1
ATOM 1383 C CA . ARG A 1 167 ? 8.185 -15.536 -5.147 1.00 90.06 167 ARG A CA 1
ATOM 1384 C C . ARG A 1 167 ? 9.194 -14.809 -6.018 1.00 90.06 167 ARG A C 1
ATOM 1386 O O . ARG A 1 167 ? 10.147 -15.440 -6.465 1.00 90.06 167 ARG A O 1
ATOM 1393 N N . CYS A 1 168 ? 9.054 -13.496 -6.188 1.00 89.94 168 CYS A N 1
ATOM 1394 C CA . CYS A 1 168 ? 10.056 -12.679 -6.872 1.00 89.94 168 CYS A CA 1
ATOM 1395 C C . CYS A 1 168 ? 11.450 -12.832 -6.244 1.00 89.94 168 CYS A C 1
ATOM 1397 O O . CYS A 1 168 ? 12.434 -12.815 -6.972 1.00 89.94 168 CYS A O 1
ATOM 1399 N N . LEU A 1 169 ? 11.547 -13.029 -4.924 1.00 88.25 169 LEU A N 1
ATOM 1400 C CA . LEU A 1 169 ? 12.833 -13.237 -4.244 1.00 88.25 169 LEU A CA 1
ATOM 1401 C C . LEU A 1 169 ? 13.466 -14.614 -4.504 1.00 88.25 169 LEU A C 1
ATOM 1403 O O . LEU A 1 169 ? 14.670 -14.774 -4.322 1.00 88.25 169 LEU A O 1
ATOM 1407 N N . LYS A 1 170 ? 12.674 -15.612 -4.907 1.00 88.06 170 LYS A N 1
ATOM 1408 C CA . LYS A 1 170 ? 13.133 -16.993 -5.136 1.00 88.06 170 LYS A CA 1
ATOM 1409 C C . LYS A 1 170 ? 13.323 -17.324 -6.612 1.00 88.06 170 LYS A C 1
ATOM 1411 O O . LYS A 1 170 ? 14.141 -18.176 -6.941 1.00 88.06 170 LYS A O 1
ATOM 1416 N N . GLU A 1 171 ? 12.536 -16.708 -7.488 1.00 82.44 171 GLU A N 1
ATOM 1417 C CA . GLU A 1 171 ? 12.551 -16.997 -8.920 1.00 82.44 171 GLU A CA 1
ATOM 1418 C C . GLU A 1 171 ? 13.678 -16.255 -9.645 1.00 82.44 171 GLU A C 1
ATOM 1420 O O . GLU A 1 171 ? 14.016 -15.105 -9.339 1.00 82.44 171 GLU A O 1
ATOM 1425 N N . ASP A 1 172 ? 14.246 -16.906 -10.658 1.00 75.62 172 ASP A N 1
ATOM 1426 C CA . ASP A 1 172 ? 15.241 -16.300 -11.536 1.00 75.62 172 ASP A CA 1
ATOM 1427 C C . ASP A 1 172 ? 14.596 -15.895 -12.865 1.00 75.62 172 ASP A C 1
ATOM 1429 O O . ASP A 1 172 ? 14.532 -16.657 -13.827 1.00 75.62 172 ASP A O 1
ATOM 1433 N N . SER A 1 173 ? 13.990 -14.707 -12.876 1.00 74.94 173 SER A N 1
ATOM 1434 C CA . SER A 1 173 ? 13.295 -14.156 -14.039 1.00 74.94 173 SER A CA 1
ATOM 1435 C C . SER A 1 173 ? 13.433 -12.641 -14.071 1.00 74.94 173 SER A C 1
ATOM 1437 O O . SER A 1 173 ? 13.283 -11.993 -13.039 1.00 74.94 173 SER A O 1
ATOM 1439 N N . PHE A 1 174 ? 13.649 -12.063 -15.254 1.00 75.69 174 PHE A N 1
ATOM 1440 C CA . PHE A 1 174 ? 13.747 -10.611 -15.436 1.00 75.69 174 PHE A CA 1
ATOM 1441 C C . PHE A 1 174 ? 12.482 -9.867 -14.972 1.00 75.69 174 PHE A C 1
ATOM 1443 O O . PHE A 1 174 ? 12.563 -8.799 -14.366 1.00 75.69 174 PHE A O 1
ATOM 1450 N N . VAL A 1 175 ? 11.303 -10.475 -15.163 1.00 80.50 175 VAL A N 1
ATOM 1451 C CA . VAL A 1 175 ? 10.016 -9.869 -14.783 1.00 80.50 175 VAL A CA 1
ATOM 1452 C C . VAL A 1 175 ? 9.905 -9.603 -13.280 1.00 80.50 175 VAL A C 1
ATOM 1454 O O . VAL A 1 175 ? 9.128 -8.744 -12.865 1.00 80.50 175 VAL A O 1
ATOM 1457 N N . LYS A 1 176 ? 10.703 -10.285 -12.443 1.00 84.75 176 LYS A N 1
ATOM 1458 C CA . LYS A 1 176 ? 10.713 -10.047 -10.995 1.00 84.75 176 LYS A CA 1
ATOM 1459 C C . LYS A 1 176 ? 11.085 -8.605 -10.668 1.00 84.75 176 LYS A C 1
ATOM 1461 O O . LYS A 1 176 ? 10.471 -8.018 -9.787 1.00 84.75 176 LYS A O 1
ATOM 1466 N N . TYR A 1 177 ? 12.028 -8.010 -11.401 1.00 81.50 177 TYR A N 1
ATOM 1467 C CA . TYR A 1 177 ? 12.471 -6.641 -11.144 1.00 81.50 177 TYR A CA 1
ATOM 1468 C C . TYR A 1 177 ? 11.407 -5.621 -11.542 1.00 81.50 177 TYR A C 1
ATOM 1470 O O . TYR A 1 177 ? 11.187 -4.663 -10.807 1.00 81.50 177 TYR A O 1
ATOM 1478 N N . GLN A 1 178 ? 10.670 -5.877 -12.627 1.00 81.50 178 GLN A N 1
ATOM 1479 C CA . GLN A 1 178 ? 9.506 -5.070 -13.001 1.00 81.50 178 GLN A CA 1
ATOM 1480 C C . GLN A 1 178 ? 8.417 -5.157 -11.923 1.00 81.50 178 GLN A C 1
ATOM 1482 O O . GLN A 1 178 ? 7.886 -4.139 -11.492 1.00 81.50 178 GLN A O 1
ATOM 1487 N N . ILE A 1 179 ? 8.122 -6.358 -11.418 1.00 87.25 179 ILE A N 1
ATOM 1488 C CA . ILE A 1 179 ? 7.143 -6.543 -10.337 1.00 87.25 179 ILE A CA 1
ATOM 1489 C C . ILE A 1 179 ? 7.586 -5.829 -9.054 1.00 87.25 179 ILE A C 1
ATOM 1491 O O . ILE A 1 179 ? 6.775 -5.133 -8.448 1.00 87.25 179 ILE A O 1
ATOM 1495 N N . LEU A 1 180 ? 8.851 -5.972 -8.647 1.00 88.38 180 LEU A N 1
ATOM 1496 C CA . LEU A 1 180 ? 9.399 -5.320 -7.452 1.00 88.38 180 LEU A CA 1
ATOM 1497 C C . LEU A 1 180 ? 9.387 -3.789 -7.581 1.00 88.38 180 LEU A C 1
ATOM 1499 O O . LEU A 1 180 ? 9.081 -3.102 -6.611 1.00 88.38 180 LEU A O 1
ATOM 1503 N N . ASP A 1 181 ? 9.648 -3.250 -8.772 1.00 84.44 181 ASP A N 1
ATOM 1504 C CA . ASP A 1 181 ? 9.547 -1.816 -9.055 1.00 84.44 181 ASP A CA 1
ATOM 1505 C C . ASP A 1 181 ? 8.095 -1.317 -8.937 1.00 84.44 181 ASP A C 1
ATOM 1507 O O . ASP A 1 181 ? 7.829 -0.354 -8.213 1.00 84.44 181 ASP A O 1
ATOM 1511 N N . VAL A 1 182 ? 7.121 -2.030 -9.524 1.00 86.94 182 VAL A N 1
ATOM 1512 C CA . VAL A 1 182 ? 5.695 -1.701 -9.334 1.00 86.94 182 VAL A CA 1
ATOM 1513 C C . VAL A 1 182 ? 5.297 -1.792 -7.866 1.00 86.94 182 VAL A C 1
ATOM 1515 O O . VAL A 1 182 ? 4.620 -0.900 -7.354 1.00 86.94 182 VAL A O 1
ATOM 1518 N N . PHE A 1 183 ? 5.698 -2.860 -7.176 1.00 92.31 183 PHE A N 1
ATOM 1519 C CA . PHE A 1 183 ? 5.382 -3.061 -5.767 1.00 92.31 183 PHE A CA 1
ATOM 1520 C C . PHE A 1 183 ? 5.984 -1.978 -4.890 1.00 92.31 183 PHE A C 1
ATOM 1522 O O . PHE A 1 183 ? 5.296 -1.506 -3.994 1.00 92.31 183 PHE A O 1
ATOM 1529 N N . TYR A 1 184 ? 7.193 -1.506 -5.175 1.00 89.88 184 TYR A N 1
ATOM 1530 C CA . TYR A 1 184 ? 7.780 -0.385 -4.454 1.00 89.88 184 TYR A CA 1
ATOM 1531 C C . TYR A 1 184 ? 6.877 0.855 -4.509 1.00 89.88 184 TYR A C 1
ATOM 1533 O O . TYR A 1 184 ? 6.528 1.428 -3.474 1.00 89.88 184 TYR A O 1
ATOM 1541 N N . HIS A 1 185 ? 6.413 1.236 -5.699 1.00 87.56 185 HIS A N 1
ATOM 1542 C CA . HIS A 1 185 ? 5.519 2.383 -5.839 1.00 87.56 185 HIS A CA 1
ATOM 1543 C C . HIS A 1 185 ? 4.112 2.129 -5.286 1.00 87.56 185 HIS A C 1
ATOM 1545 O O . HIS A 1 185 ? 3.556 3.006 -4.625 1.00 87.56 185 HIS A O 1
ATOM 1551 N N . LYS A 1 186 ? 3.548 0.933 -5.504 1.00 92.00 186 LYS A N 1
ATOM 1552 C CA . LYS A 1 186 ? 2.257 0.515 -4.935 1.00 92.00 186 LYS A CA 1
ATOM 1553 C C . LYS A 1 186 ? 2.289 0.586 -3.407 1.00 92.00 186 LYS A C 1
ATOM 1555 O O . LYS A 1 186 ? 1.360 1.113 -2.807 1.00 92.00 186 LYS A O 1
ATOM 1560 N N . LEU A 1 187 ? 3.346 0.081 -2.776 1.00 94.75 187 LEU A N 1
ATOM 1561 C CA . LEU A 1 187 ? 3.492 0.049 -1.321 1.00 94.75 187 LEU A CA 1
ATOM 1562 C C . LEU A 1 187 ? 3.645 1.461 -0.742 1.00 94.75 187 LEU A C 1
ATOM 1564 O O . LEU A 1 187 ? 2.967 1.782 0.231 1.00 94.75 187 LEU A O 1
ATOM 1568 N N . ASN A 1 188 ? 4.435 2.332 -1.383 1.00 91.88 188 ASN A N 1
ATOM 1569 C CA . ASN A 1 188 ? 4.490 3.756 -1.025 1.00 91.88 188 ASN A CA 1
ATOM 1570 C C . ASN A 1 188 ? 3.114 4.434 -1.166 1.00 91.88 188 ASN A C 1
ATOM 1572 O O . ASN A 1 188 ? 2.698 5.199 -0.301 1.00 91.88 188 ASN A O 1
ATOM 1576 N N . ALA A 1 189 ? 2.374 4.132 -2.234 1.00 91.81 189 ALA A N 1
ATOM 1577 C CA . ALA A 1 189 ? 1.038 4.674 -2.448 1.00 91.81 189 ALA A CA 1
ATOM 1578 C C . ALA A 1 189 ? 0.022 4.207 -1.393 1.00 91.81 189 ALA A C 1
ATOM 1580 O O . ALA A 1 189 ? -0.788 5.010 -0.932 1.00 91.81 189 ALA A O 1
ATOM 1581 N N . ILE A 1 190 ? 0.071 2.933 -0.991 1.00 94.81 190 ILE A N 1
ATOM 1582 C CA . ILE A 1 190 ? -0.768 2.394 0.087 1.00 94.81 190 ILE A CA 1
ATOM 1583 C C . ILE A 1 190 ? -0.434 3.076 1.414 1.00 94.81 190 ILE A C 1
ATOM 1585 O O . ILE A 1 190 ? -1.350 3.454 2.137 1.00 94.81 190 ILE A O 1
ATOM 1589 N N . GLU A 1 191 ? 0.847 3.289 1.722 1.00 93.69 191 GLU A N 1
ATOM 1590 C CA . GLU A 1 191 ? 1.266 4.004 2.933 1.00 93.69 191 GLU A CA 1
ATOM 1591 C C . GLU A 1 191 ? 0.678 5.424 2.976 1.00 93.69 191 GLU A C 1
ATOM 1593 O O . GLU A 1 191 ? 0.032 5.793 3.957 1.00 93.69 191 GLU A O 1
ATOM 1598 N N . ILE A 1 192 ? 0.800 6.186 1.881 1.00 92.81 192 ILE A N 1
ATOM 1599 C CA . ILE A 1 192 ? 0.208 7.530 1.762 1.00 92.81 192 ILE A CA 1
ATOM 1600 C C . ILE A 1 192 ? -1.316 7.480 1.898 1.00 92.81 192 ILE A C 1
ATOM 1602 O O . ILE A 1 192 ? -1.902 8.317 2.583 1.00 92.81 192 ILE A O 1
ATOM 1606 N N . PHE A 1 193 ? -1.964 6.505 1.260 1.00 92.25 193 PHE A N 1
ATOM 1607 C CA . PHE A 1 193 ? -3.410 6.319 1.341 1.00 92.25 193 PHE A CA 1
ATOM 1608 C C . PHE A 1 193 ? -3.876 6.034 2.779 1.00 92.25 193 PHE A C 1
ATOM 1610 O O . PHE A 1 193 ? -4.837 6.643 3.239 1.00 92.25 193 PHE A O 1
ATOM 1617 N N . LEU A 1 194 ? -3.192 5.156 3.517 1.00 93.31 194 LEU A N 1
ATOM 1618 C CA . LEU A 1 194 ? -3.543 4.837 4.904 1.00 93.31 194 LEU A CA 1
ATOM 1619 C C . LEU A 1 194 ? -3.291 6.025 5.842 1.00 93.31 194 LEU A C 1
ATOM 1621 O O . LEU A 1 194 ? -4.121 6.300 6.707 1.00 93.31 194 LEU A O 1
ATOM 1625 N N . LEU A 1 195 ? -2.187 6.758 5.649 1.00 90.88 195 LEU A N 1
ATOM 1626 C CA . LEU A 1 195 ? -1.918 8.001 6.379 1.00 90.88 195 LEU A CA 1
ATOM 1627 C C . LEU A 1 195 ? -3.016 9.038 6.137 1.00 90.88 195 LEU A C 1
ATOM 1629 O O . LEU A 1 195 ? -3.461 9.674 7.091 1.00 90.88 195 LEU A O 1
ATOM 1633 N N . ASN A 1 196 ? -3.496 9.153 4.894 1.00 89.00 196 ASN A N 1
ATOM 1634 C CA . ASN A 1 196 ? -4.631 10.013 4.579 1.00 89.00 196 ASN A CA 1
ATOM 1635 C C . ASN A 1 196 ? -5.855 9.670 5.424 1.00 89.00 196 ASN A C 1
ATOM 1637 O O . ASN A 1 196 ? -6.451 10.538 6.045 1.00 89.00 196 ASN A O 1
ATOM 1641 N N . GLU A 1 197 ? -6.229 8.389 5.453 1.00 87.94 197 GLU A N 1
ATOM 1642 C CA . GLU A 1 197 ? -7.428 7.945 6.160 1.00 87.94 197 GLU A CA 1
ATOM 1643 C C . GLU A 1 197 ? -7.330 8.204 7.671 1.00 87.94 197 GLU A C 1
ATOM 1645 O O . GLU A 1 197 ? -8.332 8.558 8.294 1.00 87.94 197 GLU A O 1
ATOM 1650 N N . ILE A 1 198 ? -6.129 8.100 8.256 1.00 88.38 198 ILE A N 1
ATOM 1651 C CA . ILE A 1 198 ? -5.888 8.478 9.658 1.00 88.38 198 ILE A CA 1
ATOM 1652 C C . ILE A 1 198 ? -6.075 9.990 9.848 1.00 88.38 198 ILE A C 1
ATOM 1654 O O . ILE A 1 198 ? -6.741 10.412 10.794 1.00 88.38 198 ILE A O 1
ATOM 1658 N N . CYS A 1 199 ? -5.514 10.814 8.957 1.00 84.44 199 CYS A N 1
ATOM 1659 C CA . CYS A 1 199 ? -5.651 12.269 9.022 1.00 84.44 199 CYS A CA 1
ATOM 1660 C C . CYS A 1 199 ? -7.107 12.721 8.849 1.00 84.44 199 CYS A C 1
ATOM 1662 O O . CYS A 1 199 ? -7.593 13.520 9.648 1.00 84.44 199 CYS A O 1
ATOM 1664 N N . GLU A 1 200 ? -7.824 12.179 7.864 1.00 81.44 200 GLU A N 1
ATOM 1665 C CA . GLU A 1 200 ? -9.240 12.477 7.641 1.00 81.44 200 GLU A CA 1
ATOM 1666 C C . GLU A 1 200 ? -10.075 12.121 8.884 1.00 81.44 200 GLU A C 1
ATOM 1668 O O . GLU A 1 200 ? -10.893 12.930 9.328 1.00 81.44 200 GLU A O 1
ATOM 1673 N N . ALA A 1 201 ? -9.802 10.973 9.515 1.00 80.19 201 ALA A N 1
ATOM 1674 C CA . ALA A 1 201 ? -10.451 10.569 10.761 1.00 80.19 201 ALA A CA 1
ATOM 1675 C C . ALA A 1 201 ? -10.090 11.450 11.976 1.00 80.19 201 ALA A C 1
ATOM 1677 O O . ALA A 1 201 ? -10.877 11.548 12.913 1.00 80.19 201 ALA A O 1
ATOM 1678 N N . GLN A 1 202 ? -8.936 12.121 11.984 1.00 77.25 202 GLN A N 1
ATOM 1679 C CA . GLN A 1 202 ? -8.607 13.096 13.033 1.00 77.25 202 GLN A CA 1
ATOM 1680 C C . GLN A 1 202 ? -9.367 14.416 12.848 1.00 77.25 202 GLN A C 1
ATOM 1682 O O . GLN A 1 202 ? -9.702 15.090 13.821 1.00 77.25 202 GLN A O 1
ATOM 1687 N N . THR A 1 203 ? -9.612 14.810 11.597 1.00 75.31 203 THR A N 1
ATOM 1688 C CA . THR A 1 203 ? -10.204 16.117 11.272 1.00 75.31 203 THR A CA 1
ATOM 1689 C C . THR A 1 203 ? -11.729 16.165 11.350 1.00 75.31 203 THR A C 1
ATOM 1691 O O . THR A 1 203 ? -12.285 17.261 11.392 1.00 75.31 203 THR A O 1
ATOM 1694 N N . ASP A 1 204 ? -12.417 15.019 11.385 1.00 70.94 204 ASP A N 1
ATOM 1695 C CA . ASP A 1 204 ? -13.881 14.973 11.391 1.00 70.94 204 ASP A CA 1
ATOM 1696 C C . ASP A 1 204 ? -14.466 15.344 12.779 1.00 70.94 204 ASP A C 1
ATOM 1698 O O . ASP A 1 204 ? -14.294 14.607 13.757 1.00 70.94 204 ASP A O 1
ATOM 1702 N N . PRO A 1 205 ? -15.218 16.457 12.906 1.00 63.19 205 PRO A N 1
ATOM 1703 C CA . PRO A 1 205 ? -15.803 16.889 14.177 1.00 63.19 205 PRO A CA 1
ATOM 1704 C C . PRO A 1 205 ? -16.802 15.890 14.781 1.00 63.19 205 PRO A C 1
ATOM 1706 O O . PRO A 1 205 ? -17.020 15.907 16.000 1.00 63.19 205 PRO A O 1
ATOM 1709 N N . ALA A 1 206 ? -17.411 15.030 13.954 1.00 62.56 206 ALA A N 1
ATOM 1710 C CA . ALA A 1 206 ? -18.324 13.983 14.405 1.00 62.56 206 ALA A CA 1
ATOM 1711 C C . ALA A 1 206 ? -17.608 12.912 15.244 1.00 62.56 206 ALA A C 1
ATOM 1713 O O . ALA A 1 206 ? -18.249 12.223 16.035 1.00 62.56 206 ALA A O 1
ATOM 1714 N N . ILE A 1 207 ? -16.282 12.807 15.127 1.00 62.41 207 ILE A N 1
ATOM 1715 C CA . ILE A 1 207 ? -15.456 11.831 15.843 1.00 62.41 207 ILE A CA 1
ATOM 1716 C C . ILE A 1 207 ? -15.152 12.311 17.267 1.00 62.41 207 ILE A C 1
ATOM 1718 O O . ILE A 1 207 ? -15.288 11.551 18.227 1.00 62.41 207 ILE A O 1
ATOM 1722 N N . THR A 1 208 ? -14.827 13.593 17.439 1.00 60.09 208 THR A N 1
ATOM 1723 C CA . THR A 1 208 ? -14.508 14.169 18.757 1.00 60.09 208 THR A CA 1
ATOM 1724 C C . THR A 1 208 ? -15.745 14.313 19.648 1.00 60.09 208 THR A C 1
ATOM 1726 O O . THR A 1 208 ? -15.650 14.155 20.865 1.00 60.09 208 THR A O 1
ATOM 1729 N N . ARG A 1 209 ? -16.915 14.593 19.053 1.00 65.62 209 ARG A N 1
ATOM 1730 C CA . ARG A 1 209 ? -18.188 14.843 19.764 1.00 65.62 209 ARG A CA 1
ATOM 1731 C C . ARG A 1 209 ? -19.239 13.744 19.576 1.00 65.62 209 ARG A C 1
ATOM 1733 O O . ARG A 1 209 ? -20.374 13.912 20.017 1.00 65.62 209 ARG A O 1
ATOM 1740 N N . GLY A 1 210 ? -18.884 12.662 18.889 1.00 71.56 210 GLY A N 1
ATOM 1741 C CA . GLY A 1 210 ? -19.790 11.560 18.584 1.00 71.56 210 GLY A CA 1
ATOM 1742 C C . GLY A 1 210 ? -20.231 10.779 19.819 1.00 71.56 210 GLY A C 1
ATOM 1743 O O . GLY A 1 210 ? -19.673 10.917 20.910 1.00 71.56 210 GLY A O 1
ATOM 1744 N N . SER A 1 211 ? -21.232 9.916 19.631 1.00 83.06 211 SER A N 1
ATOM 1745 C CA . SER A 1 211 ? -21.640 8.952 20.653 1.00 83.06 211 SER A CA 1
ATOM 1746 C C . SER A 1 211 ? -20.484 8.009 21.013 1.00 83.06 211 SER A C 1
ATOM 1748 O O . SER A 1 211 ? -19.517 7.852 20.262 1.00 83.06 211 SER A O 1
ATOM 1750 N N . HIS A 1 212 ? -20.591 7.336 22.160 1.00 84.62 212 HIS A N 1
ATOM 1751 C CA . HIS A 1 212 ? -19.604 6.336 22.571 1.00 84.62 212 HIS A CA 1
ATOM 1752 C C . HIS A 1 212 ? -19.401 5.243 21.507 1.00 84.62 212 HIS A C 1
ATOM 1754 O O . HIS A 1 212 ? -18.270 4.844 21.243 1.00 84.62 212 HIS A O 1
ATOM 1760 N N . GLU A 1 213 ? -20.480 4.813 20.851 1.00 86.62 213 GLU A N 1
ATOM 1761 C CA . GLU A 1 213 ? -20.440 3.825 19.767 1.00 86.62 213 GLU A CA 1
ATOM 1762 C C . GLU A 1 213 ? -19.629 4.321 18.565 1.00 86.62 213 GLU A C 1
ATOM 1764 O O . GLU A 1 213 ? -18.772 3.596 18.064 1.00 86.62 213 GLU A O 1
ATOM 1769 N N . ILE A 1 214 ? -19.841 5.576 18.148 1.00 84.75 214 ILE A N 1
ATOM 1770 C CA . ILE A 1 214 ? -19.089 6.197 17.049 1.00 84.75 214 ILE A CA 1
ATOM 1771 C C . ILE A 1 214 ? -17.604 6.280 17.408 1.00 84.75 214 ILE A C 1
ATOM 1773 O O . ILE A 1 214 ? -16.751 5.907 16.604 1.00 84.75 214 ILE A O 1
ATOM 1777 N N . ARG A 1 215 ? -17.278 6.708 18.633 1.00 85.44 215 ARG A N 1
ATOM 1778 C CA . ARG A 1 215 ? -15.887 6.764 19.106 1.00 85.44 215 ARG A CA 1
ATOM 1779 C C . ARG A 1 215 ? -15.219 5.390 19.088 1.00 85.44 215 ARG A C 1
ATOM 1781 O O . ARG A 1 215 ? -14.092 5.276 18.615 1.00 85.44 215 ARG A O 1
ATOM 1788 N N . GLN A 1 216 ? -15.908 4.350 19.564 1.00 87.81 216 GLN A N 1
ATOM 1789 C CA . GLN A 1 216 ? -15.385 2.982 19.538 1.00 87.81 216 GLN A CA 1
ATOM 1790 C C . GLN A 1 216 ? -15.173 2.461 18.112 1.00 87.81 216 GLN A C 1
ATOM 1792 O O . GLN A 1 216 ? -14.188 1.767 17.857 1.00 87.81 216 GLN A O 1
ATOM 1797 N N . ASP A 1 217 ? -16.088 2.760 17.188 1.00 87.88 217 ASP A N 1
ATOM 1798 C CA . ASP A 1 217 ? -15.958 2.355 15.788 1.00 87.88 217 ASP A CA 1
ATOM 1799 C C . ASP A 1 217 ? -14.751 3.026 15.119 1.00 87.88 217 ASP A C 1
ATOM 1801 O O . ASP A 1 217 ? -13.936 2.358 14.481 1.00 87.88 217 ASP A O 1
ATOM 1805 N N . VAL A 1 218 ? -14.561 4.326 15.358 1.00 87.94 218 VAL A N 1
ATOM 1806 C CA . VAL A 1 218 ? -13.386 5.057 14.871 1.00 87.94 218 VAL A CA 1
ATOM 1807 C C . VAL A 1 218 ? -12.101 4.525 15.497 1.00 87.94 218 VAL A C 1
ATOM 1809 O O . VAL A 1 218 ? -11.134 4.301 14.779 1.00 87.94 218 VAL A O 1
ATOM 1812 N N . TYR A 1 219 ? -12.071 4.266 16.806 1.00 88.75 219 TYR A N 1
ATOM 1813 C CA . TYR A 1 219 ? -10.902 3.662 17.453 1.00 88.75 219 TYR A CA 1
ATOM 1814 C C . TYR A 1 219 ? -10.516 2.331 16.785 1.00 88.75 219 TYR A C 1
ATOM 1816 O O . TYR A 1 219 ? -9.340 2.102 16.486 1.00 88.75 219 TYR A O 1
ATOM 1824 N N . LYS A 1 220 ? -11.495 1.458 16.499 1.00 90.00 220 LYS A N 1
ATOM 1825 C CA . LYS A 1 220 ? -11.259 0.183 15.797 1.00 90.00 220 LYS A CA 1
ATOM 1826 C C . LYS A 1 220 ? -10.724 0.423 14.388 1.00 90.00 220 LYS A C 1
ATOM 1828 O O . LYS A 1 220 ? -9.747 -0.212 13.995 1.00 90.00 220 LYS A O 1
ATOM 1833 N N . TYR A 1 221 ? -11.323 1.363 13.663 1.00 91.06 221 TYR A N 1
ATOM 1834 C CA . TYR A 1 221 ? -10.880 1.764 12.332 1.00 91.06 221 TYR A CA 1
ATOM 1835 C C . TYR A 1 221 ? -9.428 2.259 12.330 1.00 91.06 221 TYR A C 1
ATOM 1837 O O . TYR A 1 221 ? -8.605 1.755 11.574 1.00 91.06 221 TYR A O 1
ATOM 1845 N N . ILE A 1 222 ? -9.068 3.172 13.231 1.00 91.62 222 ILE A N 1
ATOM 1846 C CA . ILE A 1 222 ? -7.712 3.726 13.307 1.00 91.62 222 ILE A CA 1
ATOM 1847 C C . ILE A 1 222 ? -6.706 2.675 13.761 1.00 91.62 222 ILE A C 1
ATOM 1849 O O . ILE A 1 222 ? -5.623 2.573 13.190 1.00 91.62 222 ILE A O 1
ATOM 1853 N N . THR A 1 223 ? -7.079 1.832 14.724 1.00 92.56 223 THR A N 1
ATOM 1854 C CA . THR A 1 223 ? -6.251 0.689 15.126 1.00 92.56 223 THR A CA 1
ATOM 1855 C C . THR A 1 223 ? -5.957 -0.215 13.928 1.00 92.56 223 THR A C 1
ATOM 1857 O O . THR A 1 223 ? -4.816 -0.636 13.745 1.00 92.56 223 THR A O 1
ATOM 1860 N N . PHE A 1 224 ? -6.959 -0.491 13.086 1.00 94.38 224 PHE A N 1
ATOM 1861 C CA . PHE A 1 224 ? -6.759 -1.240 11.848 1.00 94.38 224 PHE A CA 1
ATOM 1862 C C . PHE A 1 224 ? -5.787 -0.538 10.894 1.00 94.38 224 PHE A C 1
ATOM 1864 O O . PHE A 1 224 ? -4.843 -1.176 10.432 1.00 94.38 224 PHE A O 1
ATOM 1871 N N . LEU A 1 225 ? -5.979 0.758 10.626 1.00 94.62 225 LEU A N 1
ATOM 1872 C CA . LEU A 1 225 ? -5.118 1.525 9.718 1.00 94.62 225 LEU A CA 1
ATOM 1873 C C . LEU A 1 225 ? -3.659 1.555 10.190 1.00 94.62 225 LEU A C 1
ATOM 1875 O O . LEU A 1 225 ? -2.759 1.343 9.380 1.00 94.62 225 LEU A O 1
ATOM 1879 N N . ILE A 1 226 ? -3.417 1.754 11.492 1.00 93.12 226 ILE A N 1
ATOM 1880 C CA . ILE A 1 226 ? -2.065 1.734 12.075 1.00 93.12 226 ILE A CA 1
ATOM 1881 C C . ILE A 1 226 ? -1.426 0.354 11.893 1.00 93.12 226 ILE A C 1
ATOM 1883 O O . ILE A 1 226 ? -0.279 0.255 11.461 1.00 93.12 226 ILE A O 1
ATOM 1887 N N . VAL A 1 227 ? -2.163 -0.723 12.186 1.00 94.31 227 VAL A N 1
ATOM 1888 C CA . VAL A 1 227 ? -1.662 -2.092 11.993 1.00 94.31 227 VAL A CA 1
ATOM 1889 C C . VAL A 1 227 ? -1.352 -2.354 10.519 1.00 94.31 227 VAL A C 1
ATOM 1891 O O . VAL A 1 227 ? -0.275 -2.857 10.211 1.00 94.31 227 VAL A O 1
ATOM 1894 N N . ALA A 1 228 ? -2.254 -1.983 9.607 1.00 95.56 228 ALA A N 1
ATOM 1895 C CA . ALA A 1 228 ? -2.046 -2.131 8.171 1.00 95.56 228 ALA A CA 1
ATOM 1896 C C . ALA A 1 228 ? -0.782 -1.389 7.715 1.00 95.56 228 ALA A C 1
ATOM 1898 O O . ALA A 1 228 ? 0.050 -1.969 7.020 1.00 95.56 228 ALA A O 1
ATOM 1899 N N . LEU A 1 229 ? -0.601 -0.142 8.159 1.00 94.94 229 LEU A N 1
ATOM 1900 C CA . LEU A 1 229 ? 0.558 0.681 7.822 1.00 94.94 229 LEU A CA 1
ATOM 1901 C C . LEU A 1 229 ? 1.869 0.009 8.245 1.00 94.94 229 LEU A C 1
ATOM 1903 O O . LEU A 1 229 ? 2.803 -0.056 7.450 1.00 94.94 229 LEU A O 1
ATOM 1907 N N . LEU A 1 230 ? 1.925 -0.552 9.456 1.00 92.56 230 LEU A N 1
ATOM 1908 C CA . LEU A 1 230 ? 3.104 -1.279 9.938 1.00 92.56 230 LEU A CA 1
ATOM 1909 C C . LEU A 1 230 ? 3.381 -2.547 9.113 1.00 92.56 230 LEU A C 1
ATOM 1911 O O . LEU A 1 230 ? 4.524 -2.780 8.723 1.00 92.56 230 LEU A O 1
ATOM 1915 N N . MET A 1 231 ? 2.347 -3.329 8.785 1.00 93.88 231 MET A N 1
ATOM 1916 C CA . MET A 1 231 ? 2.491 -4.548 7.974 1.00 93.88 231 MET A CA 1
ATOM 1917 C C . MET A 1 231 ? 3.006 -4.234 6.558 1.00 93.88 231 MET A C 1
ATOM 1919 O O . MET A 1 231 ? 3.961 -4.858 6.081 1.00 93.88 231 MET A O 1
ATOM 1923 N N . TYR A 1 232 ? 2.405 -3.247 5.884 1.00 95.12 232 TYR A N 1
ATOM 1924 C CA . TYR A 1 232 ? 2.829 -2.818 4.549 1.00 95.12 232 TYR A CA 1
ATOM 1925 C C . TYR A 1 232 ? 4.237 -2.220 4.558 1.00 95.12 232 TYR A C 1
ATOM 1927 O O . TYR A 1 232 ? 5.007 -2.485 3.633 1.00 95.12 232 TYR A O 1
ATOM 1935 N N . ARG A 1 233 ? 4.608 -1.481 5.610 1.00 91.81 233 ARG A N 1
ATOM 1936 C CA . ARG A 1 233 ? 5.949 -0.908 5.755 1.00 91.81 233 ARG A CA 1
ATOM 1937 C C . ARG A 1 233 ? 7.041 -1.976 5.799 1.00 91.81 233 ARG A C 1
ATOM 1939 O O . ARG A 1 233 ? 8.027 -1.826 5.083 1.00 91.81 233 ARG A O 1
ATOM 1946 N N . GLU A 1 234 ? 6.854 -3.060 6.555 1.00 90.38 234 GLU A N 1
ATOM 1947 C CA . GLU A 1 234 ? 7.823 -4.173 6.576 1.00 90.38 234 GLU A CA 1
ATOM 1948 C C . GLU A 1 234 ? 8.025 -4.777 5.178 1.00 90.38 234 GLU A C 1
ATOM 1950 O O . GLU A 1 234 ? 9.146 -5.053 4.757 1.00 90.38 234 GLU A O 1
ATOM 1955 N N . THR A 1 235 ? 6.934 -4.954 4.428 1.00 92.38 235 THR A N 1
ATOM 1956 C CA . THR A 1 235 ? 6.998 -5.520 3.067 1.00 92.38 235 THR A CA 1
ATOM 1957 C C . THR A 1 235 ? 7.667 -4.550 2.100 1.00 92.38 235 THR A C 1
ATOM 1959 O O . THR A 1 235 ? 8.430 -4.957 1.230 1.00 92.38 235 THR A O 1
ATOM 1962 N N . ARG A 1 236 ? 7.427 -3.248 2.265 1.00 92.62 236 ARG A N 1
ATOM 1963 C CA . ARG A 1 236 ? 8.064 -2.200 1.469 1.00 92.62 236 ARG A CA 1
ATOM 1964 C C . ARG A 1 236 ? 9.570 -2.154 1.678 1.00 92.62 236 ARG A C 1
ATOM 1966 O O . ARG A 1 236 ? 10.293 -2.025 0.698 1.00 92.62 236 ARG A O 1
ATOM 1973 N N . GLU A 1 237 ? 10.032 -2.246 2.921 1.00 90.44 237 GLU A N 1
ATOM 1974 C CA . GLU A 1 237 ? 11.464 -2.266 3.238 1.00 90.44 237 GLU A CA 1
ATOM 1975 C C . GLU A 1 237 ? 12.143 -3.481 2.583 1.00 90.44 237 GLU A C 1
ATOM 1977 O O . GLU A 1 237 ? 13.159 -3.316 1.907 1.00 90.44 237 GLU A O 1
ATOM 1982 N N . LEU A 1 238 ? 11.503 -4.657 2.638 1.00 90.19 238 LEU A N 1
ATOM 1983 C CA . LEU A 1 238 ? 11.954 -5.862 1.931 1.00 90.19 238 LEU A CA 1
ATOM 1984 C C . LEU A 1 238 ? 12.022 -5.668 0.403 1.00 90.19 238 LEU A C 1
ATOM 1986 O O . LEU A 1 238 ? 13.008 -6.045 -0.231 1.00 90.19 238 LEU A O 1
ATOM 1990 N N . VAL A 1 239 ? 10.981 -5.085 -0.202 1.00 91.44 239 VAL A N 1
ATOM 1991 C CA . VAL A 1 239 ? 10.939 -4.815 -1.650 1.00 91.44 239 VAL A CA 1
ATOM 1992 C C . VAL A 1 239 ? 12.001 -3.792 -2.055 1.00 91.44 239 VAL A C 1
ATOM 1994 O O . VAL A 1 239 ? 12.650 -3.977 -3.080 1.00 91.44 239 VAL A O 1
ATOM 1997 N N . ALA A 1 240 ? 12.200 -2.733 -1.268 1.00 86.88 240 ALA A N 1
ATOM 1998 C CA . ALA A 1 240 ? 13.173 -1.684 -1.558 1.00 86.88 240 ALA A CA 1
ATOM 1999 C C . ALA A 1 240 ? 14.605 -2.238 -1.620 1.00 86.88 240 ALA A C 1
ATOM 2001 O O . ALA A 1 240 ? 15.327 -1.948 -2.572 1.00 86.88 240 ALA A O 1
ATOM 2002 N N . GLU A 1 241 ? 14.986 -3.090 -0.666 1.00 84.75 241 GLU A N 1
ATOM 2003 C CA . GLU A 1 241 ? 16.301 -3.745 -0.636 1.00 84.75 241 GLU A CA 1
ATOM 2004 C C . GLU A 1 241 ? 16.577 -4.554 -1.920 1.00 84.75 241 GLU A C 1
ATOM 2006 O O . GLU A 1 241 ? 17.633 -4.427 -2.546 1.00 84.75 241 GLU A O 1
ATOM 2011 N N . HIS A 1 242 ? 15.596 -5.339 -2.371 1.00 83.62 242 HIS A N 1
ATOM 2012 C CA . HIS A 1 242 ? 15.741 -6.220 -3.536 1.00 83.62 242 HIS A CA 1
ATOM 2013 C C . HIS A 1 242 ? 15.517 -5.510 -4.877 1.00 83.62 242 HIS A C 1
ATOM 2015 O O . HIS A 1 242 ? 16.005 -5.947 -5.919 1.00 83.62 242 HIS A O 1
ATOM 2021 N N . ARG A 1 243 ? 14.796 -4.391 -4.878 1.00 79.31 243 ARG A N 1
ATOM 2022 C CA . ARG A 1 243 ? 14.647 -3.539 -6.058 1.00 79.31 243 ARG A CA 1
ATOM 2023 C C . ARG A 1 243 ? 15.964 -2.858 -6.415 1.00 79.31 243 ARG A C 1
ATOM 2025 O O . ARG A 1 243 ? 16.334 -2.828 -7.588 1.00 79.31 243 ARG A O 1
ATOM 2032 N N . GLU A 1 244 ? 16.665 -2.303 -5.428 1.00 71.31 244 GLU A N 1
ATOM 2033 C CA . GLU A 1 244 ? 17.899 -1.549 -5.678 1.00 71.31 244 GLU A CA 1
ATOM 2034 C C . GLU A 1 244 ? 19.042 -2.450 -6.174 1.00 71.31 244 GLU A C 1
ATOM 2036 O O . GLU A 1 244 ? 19.844 -2.028 -7.008 1.00 71.31 244 GLU A O 1
ATOM 2041 N N . THR A 1 245 ? 19.083 -3.721 -5.760 1.00 67.31 245 THR A N 1
ATOM 2042 C CA . THR A 1 245 ? 20.022 -4.708 -6.327 1.00 67.31 245 THR A CA 1
ATOM 2043 C C . THR A 1 245 ? 19.747 -4.976 -7.811 1.00 67.31 245 THR A C 1
ATOM 2045 O O . THR A 1 245 ? 20.684 -4.973 -8.610 1.00 67.31 245 THR A O 1
ATOM 2048 N N . GLY A 1 246 ? 18.475 -5.099 -8.208 1.00 62.31 246 GLY A N 1
ATOM 2049 C CA . GLY A 1 246 ? 18.071 -5.203 -9.616 1.00 62.31 246 GLY A CA 1
ATOM 2050 C C . GLY A 1 246 ? 18.401 -3.959 -10.442 1.00 62.31 246 GLY A C 1
ATOM 2051 O O . GLY A 1 246 ? 18.960 -4.067 -11.531 1.00 62.31 246 GLY A O 1
ATOM 2052 N N . ARG A 1 247 ? 18.131 -2.763 -9.900 1.00 61.06 247 ARG A N 1
ATOM 2053 C CA . ARG A 1 247 ? 18.463 -1.479 -10.544 1.00 61.06 247 ARG A CA 1
ATOM 2054 C C . ARG A 1 247 ? 19.960 -1.332 -10.817 1.00 61.06 247 ARG A C 1
ATOM 2056 O O . ARG A 1 247 ? 20.340 -0.917 -11.909 1.00 61.06 247 ARG A O 1
ATOM 2063 N N . ASN A 1 248 ? 20.806 -1.684 -9.852 1.00 55.28 248 ASN A N 1
ATOM 2064 C CA . ASN A 1 248 ? 22.257 -1.556 -9.993 1.00 55.28 248 ASN A CA 1
ATOM 2065 C C . ASN A 1 248 ? 22.862 -2.630 -10.911 1.00 55.28 248 ASN A C 1
ATOM 2067 O O . ASN A 1 248 ? 23.794 -2.327 -11.652 1.00 55.28 248 ASN A O 1
ATOM 2071 N N . GLY A 1 249 ? 22.320 -3.854 -10.906 1.00 50.69 249 GLY A N 1
ATOM 2072 C CA . GLY A 1 249 ? 22.751 -4.922 -11.814 1.00 50.69 249 GLY A CA 1
ATOM 2073 C C . GLY A 1 249 ? 22.418 -4.640 -13.282 1.00 50.69 249 GLY A C 1
ATOM 2074 O O . GLY A 1 249 ? 23.236 -4.906 -14.155 1.00 50.69 249 GLY A O 1
ATOM 2075 N N . LEU A 1 250 ? 21.254 -4.040 -13.554 1.00 49.34 250 LEU A N 1
ATOM 2076 C CA . LEU A 1 250 ? 20.789 -3.736 -14.913 1.00 49.34 250 LEU A CA 1
ATOM 2077 C C . LEU A 1 250 ? 21.422 -2.469 -15.507 1.00 49.34 250 LEU A C 1
ATOM 2079 O O . LEU A 1 250 ? 21.734 -2.439 -16.690 1.00 49.34 250 LEU A O 1
ATOM 2083 N N . MET A 1 251 ? 21.699 -1.450 -14.686 1.00 44.88 251 MET A N 1
ATOM 2084 C CA . MET A 1 251 ? 22.449 -0.255 -15.115 1.00 44.88 251 MET A CA 1
ATOM 2085 C C . MET A 1 251 ? 23.927 -0.554 -15.437 1.00 44.88 251 MET A C 1
ATOM 2087 O O . MET A 1 251 ? 24.586 0.261 -16.077 1.00 44.88 251 MET A O 1
ATOM 2091 N N . GLY A 1 252 ? 24.461 -1.694 -14.978 1.00 39.62 252 GLY A N 1
ATOM 2092 C CA . GLY A 1 252 ? 25.822 -2.157 -15.272 1.00 39.62 252 GLY A CA 1
ATOM 2093 C C . GLY A 1 252 ? 25.957 -2.997 -16.550 1.00 39.62 252 GLY A C 1
ATOM 2094 O O . GLY A 1 252 ? 27.081 -3.273 -16.955 1.00 39.62 252 GLY A O 1
ATOM 2095 N N . LEU A 1 253 ? 24.842 -3.386 -17.182 1.00 42.53 253 LEU A N 1
ATOM 2096 C CA . LEU A 1 253 ? 24.779 -4.223 -18.394 1.00 42.53 253 LEU A CA 1
ATOM 2097 C C . LEU A 1 253 ? 24.438 -3.406 -19.657 1.00 42.53 253 LEU A C 1
ATOM 2099 O O . LEU A 1 253 ? 23.901 -3.945 -20.618 1.00 42.53 253 LEU A O 1
ATOM 2103 N N . GLY A 1 254 ? 24.690 -2.095 -19.629 1.00 36.47 254 GLY A N 1
ATOM 2104 C CA . GLY A 1 254 ? 24.187 -1.122 -20.600 1.00 36.47 254 GLY A CA 1
ATOM 2105 C C . GLY A 1 254 ? 24.760 -1.216 -22.014 1.00 36.47 254 GLY A C 1
ATOM 2106 O O . GLY A 1 254 ? 25.482 -0.307 -22.400 1.00 36.47 254 GLY A O 1
ATOM 2107 N N . ASP A 1 255 ? 24.368 -2.246 -22.767 1.00 36.78 255 ASP A N 1
ATOM 2108 C CA . ASP A 1 255 ? 24.416 -2.286 -24.238 1.00 36.78 255 ASP A CA 1
ATOM 2109 C C . ASP A 1 255 ? 23.227 -3.038 -24.889 1.00 36.78 255 ASP A C 1
ATOM 2111 O O . ASP A 1 255 ? 23.116 -3.021 -26.112 1.00 36.78 255 ASP A O 1
ATOM 2115 N N . ASP A 1 256 ? 22.298 -3.646 -24.134 1.00 36.47 256 ASP A N 1
ATOM 2116 C CA . ASP A 1 256 ? 21.150 -4.336 -24.750 1.00 36.47 256 ASP A CA 1
ATOM 2117 C C . ASP A 1 256 ? 19.963 -3.391 -25.028 1.00 36.47 256 ASP A C 1
ATOM 2119 O O . ASP A 1 256 ? 19.473 -2.663 -24.161 1.00 36.47 256 ASP A O 1
ATOM 2123 N N . GLU A 1 257 ? 19.508 -3.451 -26.281 1.00 36.69 257 GLU A N 1
ATOM 2124 C CA . GLU A 1 257 ? 18.632 -2.545 -27.039 1.00 36.69 257 GLU A CA 1
ATOM 2125 C C . GLU A 1 257 ? 17.180 -2.389 -26.536 1.00 36.69 257 GLU A C 1
ATOM 2127 O O . GLU A 1 257 ? 16.385 -1.679 -27.151 1.00 36.69 257 GLU A O 1
ATOM 2132 N N . ASP A 1 258 ? 16.813 -2.971 -25.396 1.00 36.56 258 ASP A N 1
ATOM 2133 C CA . ASP A 1 258 ? 15.456 -2.882 -24.857 1.00 36.56 258 ASP A CA 1
ATOM 2134 C C . ASP A 1 258 ? 15.400 -1.848 -23.726 1.00 36.56 258 ASP A C 1
ATOM 2136 O O . ASP A 1 258 ? 15.541 -2.170 -22.545 1.00 36.56 258 ASP A O 1
ATOM 2140 N N . GLY A 1 259 ? 15.147 -0.583 -24.083 1.00 40.00 259 GLY A N 1
ATOM 2141 C CA . GLY A 1 259 ? 15.033 0.594 -23.200 1.00 40.00 259 GLY A CA 1
ATOM 2142 C C . GLY A 1 259 ? 13.968 0.549 -22.082 1.00 40.00 259 GLY A C 1
ATOM 2143 O O . GLY A 1 259 ? 13.565 1.590 -21.567 1.00 40.00 259 GLY A O 1
ATOM 2144 N N . ASN A 1 260 ? 13.523 -0.636 -21.663 1.00 45.69 260 ASN A N 1
ATOM 2145 C CA . ASN A 1 260 ? 12.526 -0.891 -20.627 1.00 45.69 260 ASN A CA 1
ATOM 2146 C C . ASN A 1 260 ? 13.180 -1.482 -19.364 1.00 45.69 260 ASN A C 1
ATOM 2148 O O . ASN A 1 260 ? 12.853 -2.580 -18.914 1.00 45.69 260 ASN A O 1
ATOM 2152 N N . VAL A 1 261 ? 14.122 -0.740 -18.776 1.00 42.81 261 VAL A N 1
ATOM 2153 C CA . VAL A 1 261 ? 14.873 -1.156 -17.569 1.00 42.81 261 VAL A CA 1
ATOM 2154 C C . VAL A 1 261 ? 14.063 -0.971 -16.270 1.00 42.81 261 VAL A C 1
ATOM 2156 O O . VAL A 1 261 ? 14.477 -1.363 -15.181 1.00 42.81 261 VAL A O 1
ATOM 2159 N N . PHE A 1 262 ? 12.852 -0.433 -16.365 1.00 52.94 262 PHE A N 1
ATOM 2160 C CA . PHE A 1 262 ? 11.959 -0.216 -15.232 1.00 52.94 262 PHE A CA 1
ATOM 2161 C C . PHE A 1 262 ? 10.573 -0.787 -15.545 1.00 52.94 262 PHE A C 1
ATOM 2163 O O . PHE A 1 262 ? 10.288 -1.140 -16.689 1.00 52.94 262 PHE A O 1
ATOM 2170 N N . ALA A 1 263 ? 9.659 -0.843 -14.571 1.00 45.53 263 ALA A N 1
ATOM 2171 C CA . ALA A 1 263 ? 8.260 -1.192 -14.857 1.00 45.53 263 ALA A CA 1
ATOM 2172 C C . ALA A 1 263 ? 7.556 -0.197 -15.807 1.00 45.53 263 ALA A C 1
ATOM 2174 O O . ALA A 1 263 ? 6.377 -0.356 -16.125 1.00 45.53 263 ALA A O 1
ATOM 2175 N N . PHE A 1 264 ? 8.278 0.835 -16.239 1.00 52.00 264 PHE A N 1
ATOM 2176 C CA . PHE A 1 264 ? 7.923 1.776 -17.279 1.00 52.00 264 PHE A CA 1
ATOM 2177 C C . PHE A 1 264 ? 8.306 1.174 -18.638 1.00 52.00 264 PHE A C 1
ATOM 2179 O O . PHE A 1 264 ? 9.486 1.183 -18.992 1.00 52.00 264 PHE A O 1
ATOM 2186 N N . PRO A 1 265 ? 7.349 0.661 -19.431 1.00 48.16 265 PRO A N 1
ATOM 2187 C CA . PRO A 1 265 ? 7.543 0.686 -20.866 1.00 48.16 265 PRO A CA 1
ATOM 2188 C C . PRO A 1 265 ? 7.680 2.161 -21.254 1.00 48.16 265 PRO A C 1
ATOM 2190 O O . PRO A 1 265 ? 6.745 2.934 -21.069 1.00 48.16 265 PRO A O 1
ATOM 2193 N N . PHE A 1 266 ? 8.845 2.605 -21.700 1.00 48.38 266 PHE A N 1
ATOM 2194 C CA . PHE A 1 266 ? 8.939 3.931 -22.295 1.00 48.38 266 PHE A CA 1
ATOM 2195 C C . PHE A 1 266 ? 8.531 3.827 -23.765 1.00 48.38 266 PHE A C 1
ATOM 2197 O O . PHE A 1 266 ? 8.776 2.812 -24.413 1.00 48.38 266 PHE A O 1
ATOM 2204 N N . LEU A 1 267 ? 7.874 4.859 -24.303 1.00 48.34 267 LEU A N 1
ATOM 2205 C CA . LEU A 1 267 ? 7.729 4.955 -25.758 1.00 48.34 267 LEU A CA 1
ATOM 2206 C C . LEU A 1 267 ? 9.138 5.016 -26.362 1.00 48.34 267 LEU A C 1
ATOM 2208 O O . LEU A 1 267 ? 10.006 5.651 -25.757 1.00 48.34 267 LEU A O 1
ATOM 2212 N N . GLU A 1 268 ? 9.338 4.427 -27.546 1.00 45.38 268 GLU A N 1
ATOM 2213 C CA . GLU A 1 268 ? 10.634 4.336 -28.257 1.00 45.38 268 GLU A CA 1
ATOM 2214 C C . GLU A 1 268 ? 11.386 5.682 -28.361 1.00 45.38 268 GLU A C 1
ATOM 2216 O O . GLU A 1 268 ? 12.604 5.715 -28.489 1.00 45.38 268 GLU A O 1
ATOM 2221 N N . ASN A 1 269 ? 10.677 6.806 -28.213 1.00 47.88 269 ASN A N 1
ATOM 2222 C CA . ASN A 1 269 ? 11.215 8.165 -28.278 1.00 47.88 269 ASN A CA 1
ATOM 2223 C C . ASN A 1 269 ? 11.558 8.794 -26.910 1.00 47.88 269 ASN A C 1
ATOM 2225 O O . ASN A 1 269 ? 11.718 10.013 -26.832 1.00 47.88 269 ASN A O 1
ATOM 2229 N N . THR A 1 270 ? 11.617 8.021 -25.820 1.00 44.28 270 THR A N 1
ATOM 2230 C CA . THR A 1 270 ? 11.913 8.562 -24.481 1.00 44.28 270 THR A CA 1
ATOM 2231 C C . THR A 1 270 ? 13.381 8.372 -24.118 1.00 44.28 270 THR A C 1
ATOM 2233 O O . THR A 1 270 ? 13.854 7.246 -24.003 1.00 44.28 270 THR A O 1
ATOM 2236 N N . VAL A 1 271 ? 14.098 9.469 -23.864 1.00 50.31 271 VAL A N 1
ATOM 2237 C CA . VAL A 1 271 ? 15.522 9.435 -23.490 1.00 50.31 271 VAL A CA 1
ATOM 2238 C C . VAL A 1 271 ? 15.728 10.191 -22.180 1.00 50.31 271 VAL A C 1
ATOM 2240 O O . VAL A 1 271 ? 15.413 11.378 -22.103 1.00 50.31 271 VAL A O 1
ATOM 2243 N N . PHE A 1 272 ? 16.289 9.527 -21.162 1.00 42.75 272 PHE A N 1
ATOM 2244 C CA . PHE A 1 272 ? 16.764 10.159 -19.922 1.00 42.75 272 PHE A CA 1
ATOM 2245 C C . PHE A 1 272 ? 18.286 10.227 -19.924 1.00 42.75 272 PHE A C 1
ATOM 2247 O O . PHE A 1 272 ? 18.954 9.227 -20.175 1.00 42.75 272 PHE A O 1
ATOM 2254 N N . THR A 1 273 ? 18.848 11.386 -19.582 1.00 42.31 273 THR A N 1
ATOM 2255 C CA . THR A 1 273 ? 20.302 11.538 -19.432 1.00 42.31 273 THR A CA 1
ATOM 2256 C C . THR A 1 273 ? 20.665 11.730 -17.963 1.00 42.31 273 THR A C 1
ATOM 2258 O O . THR A 1 273 ? 19.990 12.434 -17.212 1.00 42.31 273 THR A O 1
ATOM 2261 N N . GLY A 1 274 ? 21.728 11.056 -17.524 1.00 29.47 274 GLY A N 1
ATOM 2262 C CA . GLY A 1 274 ? 22.212 11.115 -16.149 1.00 29.47 274 GLY A CA 1
ATOM 2263 C C . GLY A 1 274 ? 23.702 11.425 -16.070 1.00 29.47 274 GLY A C 1
ATOM 2264 O O . GLY A 1 274 ? 24.480 10.506 -15.847 1.00 29.47 274 GLY A O 1
ATOM 2265 N N . ARG A 1 275 ? 24.091 12.702 -16.226 1.00 29.41 275 ARG A N 1
ATOM 2266 C CA . ARG A 1 275 ? 25.249 13.384 -15.589 1.00 29.41 275 ARG A CA 1
ATOM 2267 C C . ARG A 1 275 ? 25.270 14.887 -15.970 1.00 29.41 275 ARG A C 1
ATOM 2269 O O . ARG A 1 275 ? 24.649 15.257 -16.958 1.00 29.41 275 ARG A O 1
ATOM 2276 N N . PRO A 1 276 ? 25.884 15.756 -15.142 1.00 30.92 276 PRO A N 1
ATOM 2277 C CA . PRO A 1 276 ? 25.416 17.116 -14.856 1.00 30.92 276 PRO A CA 1
ATOM 2278 C C . PRO A 1 276 ? 25.824 18.151 -15.906 1.00 30.92 276 PRO A C 1
ATOM 2280 O O . PRO A 1 276 ? 26.980 18.187 -16.322 1.00 30.92 276 PRO A O 1
ATOM 2283 N N . THR A 1 277 ? 24.937 19.099 -16.211 1.00 26.34 277 THR A N 1
ATOM 2284 C CA . THR A 1 277 ? 25.369 20.405 -16.719 1.00 26.34 277 THR A CA 1
ATOM 2285 C C . THR A 1 277 ? 25.674 21.307 -15.530 1.00 26.34 277 THR A C 1
ATOM 2287 O O . THR A 1 277 ? 24.801 21.630 -14.726 1.00 26.34 277 THR A O 1
ATOM 2290 N N . LEU A 1 278 ? 26.947 21.683 -15.412 1.00 24.92 278 LEU A N 1
ATOM 2291 C CA . LEU A 1 278 ? 27.426 22.753 -14.545 1.00 24.92 278 LEU A CA 1
ATOM 2292 C C . LEU A 1 278 ? 26.541 23.997 -14.709 1.00 24.92 278 LEU A C 1
ATOM 2294 O O . LEU A 1 278 ? 26.560 24.652 -15.748 1.00 24.92 278 LEU A O 1
ATOM 2298 N N . THR A 1 279 ? 25.815 24.368 -13.657 1.00 29.53 279 THR A N 1
ATOM 2299 C CA . THR A 1 279 ? 25.400 25.756 -13.460 1.00 29.53 279 THR A CA 1
ATOM 2300 C C . THR A 1 279 ? 26.644 26.572 -13.138 1.00 29.53 279 THR A C 1
ATOM 2302 O O . THR A 1 279 ? 27.042 26.668 -11.979 1.00 29.53 279 THR A O 1
ATOM 2305 N N . THR A 1 280 ? 27.268 27.176 -14.146 1.00 26.53 280 THR A N 1
ATOM 2306 C CA . THR A 1 280 ? 28.089 28.367 -13.917 1.00 26.53 280 THR A CA 1
ATOM 2307 C C . THR A 1 280 ? 27.192 29.584 -14.060 1.00 26.53 280 THR A C 1
ATOM 2309 O O . THR A 1 280 ? 26.849 30.014 -15.158 1.00 26.53 280 THR A O 1
ATOM 2312 N N . SER A 1 281 ? 26.781 30.118 -12.915 1.00 34.75 281 SER A N 1
ATOM 2313 C CA . SER A 1 281 ? 26.296 31.485 -12.785 1.00 34.75 281 SER A CA 1
ATOM 2314 C C . SER A 1 281 ? 27.349 32.464 -13.307 1.00 34.75 281 SER A C 1
ATOM 2316 O O . SER A 1 281 ? 28.472 32.425 -12.808 1.00 34.75 281 SER A O 1
ATOM 2318 N N . ALA A 1 282 ? 26.986 33.349 -14.237 1.00 26.45 282 ALA A N 1
ATOM 2319 C CA . ALA A 1 282 ? 27.360 34.770 -14.237 1.00 26.45 282 ALA A CA 1
ATOM 2320 C C . ALA A 1 282 ? 26.927 35.448 -15.551 1.00 26.45 282 ALA A C 1
ATOM 2322 O O . ALA A 1 282 ? 27.439 35.109 -16.607 1.00 26.45 282 ALA A O 1
ATOM 2323 N N . THR A 1 283 ? 26.081 36.480 -15.423 1.00 28.25 283 THR A N 1
ATOM 2324 C CA . THR A 1 283 ? 25.954 37.668 -16.303 1.00 28.25 283 THR A CA 1
ATOM 2325 C C . THR A 1 283 ? 25.609 37.491 -17.800 1.00 28.25 283 THR A C 1
ATOM 2327 O O . THR A 1 283 ? 26.229 36.705 -18.507 1.00 28.25 283 THR A O 1
ATOM 2330 N N . PRO A 1 284 ? 24.679 38.302 -18.347 1.00 34.16 284 PRO A N 1
ATOM 2331 C CA . PRO A 1 284 ? 24.433 38.344 -19.783 1.00 34.16 284 PRO A CA 1
ATOM 2332 C C . PRO A 1 284 ? 25.596 39.072 -20.471 1.00 34.16 284 PRO A C 1
ATOM 2334 O O . PRO A 1 284 ? 25.825 40.252 -20.208 1.00 34.16 284 PRO A O 1
ATOM 2337 N N . SER A 1 285 ? 26.323 38.401 -21.367 1.00 28.11 285 SER A N 1
ATOM 2338 C CA . SER A 1 285 ? 27.156 39.090 -22.354 1.00 28.11 285 SER A CA 1
ATOM 2339 C C . SER A 1 285 ? 26.636 38.786 -23.757 1.00 28.11 285 SER A C 1
ATOM 2341 O O . SER A 1 285 ? 26.683 37.670 -24.271 1.00 28.11 285 SER A O 1
ATOM 2343 N N . CYS A 1 286 ? 26.071 39.818 -24.375 1.00 38.91 286 CYS A N 1
ATOM 2344 C CA . CYS A 1 286 ? 25.834 39.852 -25.804 1.00 38.91 286 CYS A CA 1
ATOM 2345 C C . CYS A 1 286 ? 27.191 39.808 -26.513 1.00 38.91 286 CYS A C 1
ATOM 2347 O O . CYS A 1 286 ? 27.882 40.821 -26.556 1.00 38.91 286 CYS A O 1
ATOM 2349 N N . SER A 1 287 ? 27.571 38.671 -27.092 1.00 33.09 287 SER A N 1
ATOM 2350 C CA . SER A 1 287 ? 28.478 38.661 -28.243 1.00 33.09 287 SER A CA 1
ATOM 2351 C C . SER A 1 287 ? 28.413 37.316 -28.967 1.00 33.09 287 SER A C 1
ATOM 2353 O O . SER A 1 287 ? 28.846 36.293 -28.451 1.00 33.09 287 SER A O 1
ATOM 2355 N N . ASN A 1 288 ? 27.880 37.371 -30.189 1.00 31.09 288 ASN A N 1
ATOM 2356 C CA . ASN A 1 288 ? 27.970 36.372 -31.256 1.00 31.09 288 ASN A CA 1
ATOM 2357 C C . ASN A 1 288 ? 27.105 35.108 -31.116 1.00 31.09 288 ASN A C 1
ATOM 2359 O O . ASN A 1 288 ? 27.600 33.993 -30.980 1.00 31.09 288 ASN A O 1
ATOM 2363 N N . GLN A 1 289 ? 25.794 35.281 -31.316 1.00 29.28 289 GLN A N 1
ATOM 2364 C CA . GLN A 1 289 ? 24.981 34.229 -31.928 1.00 29.28 289 GLN A CA 1
ATOM 2365 C C . GLN A 1 289 ? 25.478 33.992 -33.364 1.00 29.28 289 GLN A C 1
ATOM 2367 O O . GLN A 1 289 ? 25.299 34.841 -34.235 1.00 29.28 289 GLN A O 1
ATOM 2372 N N . LYS A 1 290 ? 26.079 32.826 -33.615 1.00 26.95 290 LYS A N 1
ATOM 2373 C CA . LYS A 1 290 ? 26.017 32.182 -34.930 1.00 26.95 290 LYS A CA 1
ATOM 2374 C C . LYS A 1 290 ? 24.995 31.058 -34.838 1.00 26.95 290 LYS A C 1
ATOM 2376 O O . LYS A 1 290 ? 25.174 30.108 -34.083 1.00 26.95 290 LYS A O 1
ATOM 2381 N N . VAL A 1 291 ? 23.906 31.236 -35.573 1.00 40.81 291 VAL A N 1
ATOM 2382 C CA . VAL A 1 291 ? 22.855 30.249 -35.809 1.00 40.81 291 VAL A CA 1
ATOM 2383 C C . VAL A 1 291 ? 23.225 29.498 -37.084 1.00 40.81 291 VAL A C 1
ATOM 2385 O O . VAL A 1 291 ? 23.168 30.095 -38.149 1.00 40.81 291 VAL A O 1
ATOM 2388 N N . GLU A 1 292 ? 23.585 28.221 -36.982 1.00 27.77 292 GLU A N 1
ATOM 2389 C CA . GLU A 1 292 ? 23.648 27.245 -38.087 1.00 27.77 292 GLU A CA 1
ATOM 2390 C C . GLU A 1 292 ? 23.401 25.866 -37.432 1.00 27.77 292 GLU A C 1
ATOM 2392 O O . GLU A 1 292 ? 24.085 25.534 -36.472 1.00 27.77 292 GLU A O 1
ATOM 2397 N N . ASN A 1 293 ? 22.435 25.012 -37.775 1.00 29.50 293 ASN A N 1
ATOM 2398 C CA . ASN A 1 293 ? 21.462 24.986 -38.856 1.00 29.50 293 ASN A CA 1
ATOM 2399 C C . ASN A 1 293 ? 20.152 24.344 -38.375 1.00 29.50 293 ASN A C 1
ATOM 2401 O O . ASN A 1 293 ? 20.140 23.378 -37.612 1.00 29.50 293 ASN A O 1
ATOM 2405 N N . VAL A 1 294 ? 19.057 24.903 -38.883 1.00 29.09 294 VAL A N 1
ATOM 2406 C CA . VAL A 1 294 ? 17.690 24.387 -38.828 1.00 29.09 294 VAL A CA 1
ATOM 2407 C C . VAL A 1 294 ? 17.519 23.288 -39.891 1.00 29.09 294 VAL A C 1
ATOM 2409 O O . VAL A 1 294 ? 18.135 23.338 -40.950 1.00 29.09 294 VAL A O 1
ATOM 2412 N N . GLN A 1 295 ? 16.692 22.304 -39.540 1.00 29.95 295 GLN A N 1
ATOM 2413 C CA . GLN A 1 295 ? 16.115 21.175 -40.286 1.00 29.95 295 GLN A CA 1
ATOM 2414 C C . GLN A 1 295 ? 16.145 21.196 -41.826 1.00 29.95 295 GLN A C 1
ATOM 2416 O O . GLN A 1 295 ? 15.859 22.204 -42.464 1.00 29.95 295 GLN A O 1
ATOM 2421 N N . THR A 1 296 ? 16.254 20.000 -42.413 1.00 25.73 296 THR A N 1
ATOM 2422 C CA . THR A 1 296 ? 15.643 19.689 -43.715 1.00 25.73 296 THR A CA 1
ATOM 2423 C C . THR A 1 296 ? 14.916 18.343 -43.653 1.00 25.73 296 THR A C 1
ATOM 2425 O O . THR A 1 296 ? 15.501 17.321 -43.309 1.00 25.73 296 THR A O 1
ATOM 2428 N N . PHE A 1 297 ? 13.621 18.366 -43.973 1.00 28.41 297 PHE A N 1
ATOM 2429 C CA . PHE A 1 297 ? 12.847 17.203 -44.409 1.00 28.41 297 PHE A CA 1
ATOM 2430 C C . PHE A 1 297 ? 12.819 17.206 -45.942 1.00 28.41 297 PHE A C 1
ATOM 2432 O O . PHE A 1 297 ? 12.724 18.278 -46.544 1.00 28.41 297 PHE A O 1
ATOM 2439 N N . HIS A 1 298 ? 12.865 16.029 -46.566 1.00 27.33 298 HIS A N 1
ATOM 2440 C CA . HIS A 1 298 ? 12.647 15.878 -48.005 1.00 27.33 298 HIS A CA 1
ATOM 2441 C C . HIS A 1 298 ? 11.308 15.190 -48.285 1.00 27.33 298 HIS A C 1
ATOM 2443 O O . HIS A 1 298 ? 10.914 14.267 -47.573 1.00 27.33 298 HIS A O 1
ATOM 2449 N N . SER A 1 299 ? 10.636 15.717 -49.311 1.00 35.72 299 SER A N 1
ATOM 2450 C CA . SER A 1 299 ? 9.413 15.231 -49.961 1.00 35.72 299 SER A CA 1
ATOM 2451 C C . SER A 1 299 ? 9.617 13.914 -50.693 1.00 35.72 299 SER A C 1
ATOM 2453 O O . SER A 1 299 ? 10.660 13.831 -51.384 1.00 35.72 299 SER A O 1
#

Nearest PDB structures (foldseek):
  8ox6-assembly1_A  TM=2.804E-01  e=6.760E+00  Homo sapiens
  8ox4-assembly1_A  TM=2.948E-01  e=9.383E+00  Homo sapiens

Organism: NCBI:txid1561998

Mean predicted aligned error: 12.02 Å

Solvent-accessible surface area (backbone atoms only — not comparable to full-atom values): 17475 Å² total; per-residue (Å²): 130,86,78,75,76,87,73,76,42,45,59,57,50,31,53,53,53,51,52,52,52,48,74,68,39,95,49,45,68,64,51,46,51,57,60,48,53,70,49,36,89,51,97,66,82,78,56,72,73,60,76,74,57,57,63,64,60,48,35,66,75,73,65,61,62,58,50,61,66,59,64,68,36,42,68,66,59,66,64,40,72,74,71,63,35,70,64,56,52,52,50,45,54,72,78,45,61,74,68,33,54,70,26,41,26,41,41,69,46,101,92,45,74,42,81,47,27,52,32,60,52,54,38,50,52,22,51,52,34,31,51,52,45,48,72,69,32,48,69,41,97,83,50,66,43,58,60,24,41,41,54,35,57,51,48,50,52,48,52,53,52,49,51,51,48,57,43,41,76,71,53,94,53,77,60,35,49,33,49,31,44,47,47,40,36,42,41,54,12,48,46,54,48,43,51,46,54,50,50,53,60,68,69,40,67,64,51,79,72,39,54,72,66,54,30,52,38,33,22,52,32,41,41,48,43,53,42,49,44,54,57,49,47,58,53,35,55,56,32,48,61,58,30,52,54,46,54,56,57,55,69,71,57,80,78,71,90,65,83,49,90,50,52,49,62,58,62,96,68,52,52,73,52,84,81,84,81,81,84,75,88,75,81,94,74,94,76,78,90,80,88,83,83,82,88,86,86,85,134

Foldseek 3Di:
DPDDPPDQFLLNVLVVVLVVCCVPDPDNVVVLVVLLCVLAPDPDQCCVVLLDDDLVVCCVPPQQDAVCCQPVCLVVLVVDVVCPPPVVLVLLLVLDDPLQQQWWKWAQDPVGIDIGGSSVSLSSLLSVLLVVCQVQF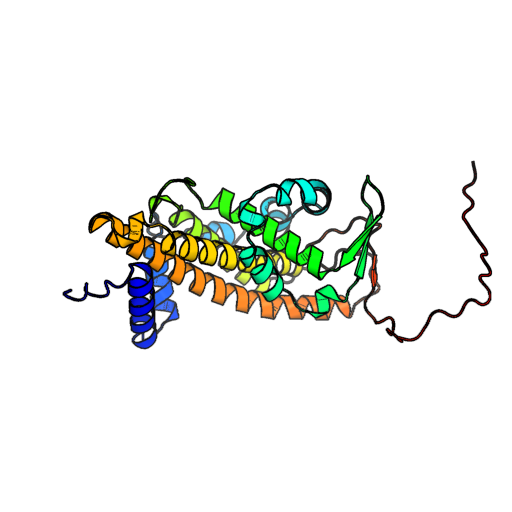APDPPDAFPNGGSSNSLSNVLSSLLSLLVVLVVDDDLSSLQSLLSLLSNLSSLLSNLVVNSVVLVPDPCRVPPDPVRVVRNSSRSSNSVSSNVSSVVSNVSSVVVNVVLLVVLVVVPDDPLPPSYSDPGDPRMDIDDDDDDPDDDDDDDDDDDDDDDDDDDD

Radius of gyration: 23.57 Å; Cα contacts (8 Å, |Δi|>4): 303; chains: 1; bounding box: 50×61×85 Å

Sequence (299 aa):
MPSQPLVVTPVEEAFQDMTIKCNSAKDVKKTLEKMFRKYSNRAEINNKEFENIKLNKYYVLTLRLDPEYVGFRWISNLSRPFLNEIWINKLCKTYICPVSYTKKGIVGTENGPIETSMGEIEELYIKLWIQRSNDKFRLAKREIGTKRLDCDRVVRDYYETLEITNRCLKEDSFVKYQILDVFYHKLNAIEIFLLNEICEAQTDPAITRGSHEIRQDVYKYITFLIVALLMYRETRELVAEHRETGRNGLMGLGDDEDGNVFAFPFLENTVFTGRPTLTTSATPSCSNQKVENVQTFHS